Protein AF-A0A821V357-F1 (afdb_monomer_lite)

Structure (mmCIF, N/CA/C/O backbone):
data_AF-A0A821V357-F1
#
_entry.id   AF-A0A821V357-F1
#
loop_
_atom_site.group_PDB
_atom_site.id
_atom_site.type_symbol
_atom_site.label_atom_id
_atom_site.label_alt_id
_atom_site.label_comp_id
_atom_site.label_asym_id
_atom_site.label_entity_id
_atom_site.label_seq_id
_atom_site.pdbx_PDB_ins_code
_atom_site.Cartn_x
_atom_site.Cartn_y
_atom_site.Cartn_z
_atom_site.occupancy
_atom_site.B_iso_or_equiv
_atom_site.auth_seq_id
_atom_site.auth_comp_id
_atom_site.auth_asym_id
_atom_site.auth_atom_id
_atom_site.pdbx_PDB_model_num
ATOM 1 N N . MET A 1 1 ? -17.173 25.276 -16.591 1.00 53.44 1 MET A N 1
ATOM 2 C CA . MET A 1 1 ? -15.911 25.370 -15.816 1.00 53.44 1 MET A CA 1
ATOM 3 C C . MET A 1 1 ? -16.161 25.244 -14.313 1.00 53.44 1 MET A C 1
ATOM 5 O O . MET A 1 1 ? -15.547 24.382 -13.702 1.00 53.44 1 MET A O 1
ATOM 9 N N . ILE A 1 2 ? -17.118 25.993 -13.747 1.00 54.72 2 ILE A N 1
ATOM 10 C CA . ILE A 1 2 ? -17.496 25.956 -12.315 1.00 54.72 2 ILE A CA 1
ATOM 11 C C . ILE A 1 2 ? -17.902 24.544 -11.833 1.00 54.72 2 ILE A C 1
ATOM 13 O O . ILE A 1 2 ? -17.456 24.105 -10.779 1.00 54.72 2 ILE A O 1
ATOM 17 N N . SER A 1 3 ? -18.641 23.774 -12.642 1.00 66.31 3 SER A N 1
ATOM 18 C CA . SER A 1 3 ? -19.054 22.400 -12.295 1.00 66.31 3 SER A CA 1
ATOM 19 C C . SER A 1 3 ? -17.898 21.396 -12.179 1.00 66.31 3 SER A C 1
ATOM 21 O O . SER A 1 3 ? -17.943 20.509 -11.332 1.00 66.31 3 SER A O 1
ATOM 23 N N . LYS A 1 4 ? -16.837 21.540 -12.989 1.00 64.25 4 LYS A N 1
ATOM 24 C CA . LYS A 1 4 ? -15.655 20.657 -12.944 1.00 64.25 4 LYS A CA 1
ATOM 25 C C . LYS A 1 4 ? -14.758 20.955 -11.740 1.00 64.25 4 LYS A C 1
ATOM 27 O O . LYS A 1 4 ? -14.171 20.035 -11.182 1.00 64.25 4 LYS A O 1
ATOM 32 N N . VAL A 1 5 ? -14.667 22.224 -11.338 1.00 67.44 5 VAL A N 1
ATOM 33 C CA . VAL A 1 5 ? -13.933 22.633 -10.130 1.00 67.44 5 VAL A CA 1
ATOM 34 C C . VAL A 1 5 ? -14.646 22.112 -8.887 1.00 67.44 5 VAL A C 1
ATOM 36 O O . VAL A 1 5 ? -14.014 21.471 -8.054 1.00 67.44 5 VAL A O 1
ATOM 39 N N . HIS A 1 6 ? -15.968 22.289 -8.819 1.00 68.69 6 HIS A N 1
ATOM 40 C CA . HIS A 1 6 ? -16.758 21.820 -7.686 1.00 68.69 6 HIS A CA 1
ATOM 41 C C . HIS A 1 6 ? -16.723 20.291 -7.549 1.00 68.69 6 HIS A C 1
ATOM 43 O O . HIS A 1 6 ? -16.446 19.783 -6.470 1.00 68.69 6 HIS A O 1
ATOM 49 N N . ALA A 1 7 ? -16.871 19.550 -8.654 1.00 74.31 7 ALA A N 1
ATOM 50 C CA . ALA A 1 7 ? -16.757 18.090 -8.640 1.00 74.31 7 ALA A CA 1
ATOM 51 C C . ALA A 1 7 ? -15.379 17.599 -8.153 1.00 74.31 7 ALA A C 1
ATOM 53 O O . ALA A 1 7 ? -15.297 16.630 -7.399 1.00 74.31 7 ALA A O 1
ATOM 54 N N . ARG A 1 8 ? -14.292 18.279 -8.549 1.00 76.00 8 ARG A N 1
ATOM 55 C CA . ARG A 1 8 ? -12.934 17.954 -8.090 1.00 76.00 8 ARG A CA 1
ATOM 56 C C . ARG A 1 8 ? -12.760 18.226 -6.596 1.00 76.00 8 ARG A C 1
ATOM 58 O O . ARG A 1 8 ? -12.155 17.414 -5.908 1.00 76.00 8 ARG A O 1
ATOM 65 N N . GLU A 1 9 ? -13.279 19.342 -6.100 1.00 77.38 9 GLU A N 1
ATOM 66 C CA . GLU A 1 9 ? -13.205 19.696 -4.681 1.00 77.38 9 GLU A CA 1
ATOM 67 C C . GLU A 1 9 ? -14.020 18.731 -3.809 1.00 77.38 9 GLU A C 1
ATOM 69 O O . GLU A 1 9 ? -13.518 18.245 -2.798 1.00 77.38 9 GLU A O 1
ATOM 74 N N . THR A 1 10 ? -15.237 18.376 -4.232 1.00 81.38 10 THR A N 1
ATOM 75 C CA . THR A 1 10 ? -16.051 17.356 -3.558 1.00 81.38 10 THR A CA 1
ATOM 76 C C . THR A 1 10 ? -15.331 16.011 -3.525 1.00 81.38 10 THR A C 1
ATOM 78 O O . THR A 1 10 ? -15.247 15.398 -2.465 1.00 81.38 10 THR A O 1
ATOM 81 N N . TYR A 1 11 ? -14.749 15.577 -4.650 1.00 81.00 11 TYR A N 1
ATOM 82 C CA . TYR A 1 11 ? -13.951 14.351 -4.704 1.00 81.00 11 TYR A CA 1
ATOM 83 C C . TYR A 1 11 ? -12.800 14.375 -3.690 1.00 81.00 11 TYR A C 1
ATOM 85 O O . TYR A 1 11 ? -12.619 13.404 -2.961 1.00 81.00 11 TYR A O 1
ATOM 93 N N . LEU A 1 12 ? -12.041 15.476 -3.620 1.00 79.44 12 LEU A N 1
ATOM 94 C CA . LEU A 1 12 ? -10.904 15.597 -2.704 1.00 79.44 12 LEU A CA 1
ATOM 95 C C . LEU A 1 12 ? -11.344 15.512 -1.240 1.00 79.44 12 LEU A C 1
ATOM 97 O O . LEU A 1 12 ? -10.787 14.711 -0.500 1.00 79.44 12 LEU A O 1
ATOM 101 N N . ARG A 1 13 ? -12.398 16.236 -0.847 1.00 78.06 13 ARG A N 1
ATOM 102 C CA . ARG A 1 13 ? -12.928 16.192 0.528 1.00 78.06 13 ARG A CA 1
ATOM 103 C C . ARG A 1 13 ? -13.471 14.810 0.905 1.00 78.06 13 ARG A C 1
ATOM 105 O O . ARG A 1 13 ? -13.266 14.341 2.026 1.00 78.06 13 ARG A O 1
ATOM 112 N N . CYS A 1 14 ? -14.156 14.140 -0.026 1.00 82.38 14 CYS A N 1
ATOM 113 C CA . CYS A 1 14 ? -14.611 12.764 0.172 1.00 82.38 14 CYS A CA 1
ATOM 114 C C . CYS A 1 14 ? -13.422 11.812 0.340 1.00 82.38 14 CYS A C 1
ATOM 116 O O . CYS A 1 14 ? -13.421 10.992 1.255 1.00 82.38 14 CYS A O 1
ATOM 118 N N . PHE A 1 15 ? -12.402 11.943 -0.510 1.00 83.62 15 PHE A N 1
ATOM 119 C CA . PHE A 1 15 ? -11.193 11.133 -0.441 1.00 83.62 15 PHE A CA 1
ATOM 120 C C . PHE A 1 15 ? -10.433 11.346 0.872 1.00 83.62 15 PHE A C 1
ATOM 122 O O . PHE A 1 15 ? -10.085 10.365 1.517 1.00 83.62 15 PHE A O 1
ATOM 129 N N . GLU A 1 16 ? -10.232 12.592 1.309 1.00 81.25 16 GLU A N 1
ATOM 130 C CA . GLU A 1 16 ? -9.584 12.923 2.588 1.00 81.25 16 GLU A CA 1
ATOM 131 C C . GLU A 1 16 ? -10.330 12.315 3.780 1.00 81.25 16 GLU A C 1
ATOM 133 O O . GLU A 1 16 ? -9.712 11.732 4.669 1.00 81.25 16 GLU A O 1
ATOM 138 N N . SER A 1 17 ? -11.665 12.384 3.772 1.00 77.19 17 SER A N 1
ATOM 139 C CA . SER A 1 17 ? -12.498 11.799 4.830 1.00 77.19 17 SER A CA 1
ATOM 140 C C . SER A 1 17 ? -12.366 10.272 4.877 1.00 77.19 17 SER A C 1
ATOM 142 O O . SER A 1 17 ? -12.200 9.688 5.948 1.00 77.19 17 SER A O 1
ATOM 144 N N . ILE A 1 18 ? -12.396 9.617 3.709 1.00 82.56 18 ILE A N 1
ATOM 145 C CA . ILE A 1 18 ? -12.203 8.166 3.582 1.00 82.56 18 ILE A CA 1
ATOM 146 C C . ILE A 1 18 ? -10.785 7.778 4.018 1.00 82.56 18 ILE A C 1
ATOM 148 O O . ILE A 1 18 ? -10.619 6.845 4.801 1.00 82.56 18 ILE A O 1
ATOM 152 N N . TYR A 1 19 ? -9.769 8.508 3.557 1.00 83.44 19 TYR A N 1
ATOM 153 C CA . TYR A 1 19 ? -8.373 8.286 3.920 1.00 83.44 19 TYR A CA 1
ATOM 154 C C . TYR A 1 19 ? -8.162 8.410 5.428 1.00 83.44 19 TYR A C 1
ATOM 156 O O . TYR A 1 19 ? -7.575 7.512 6.018 1.00 83.44 19 TYR A O 1
ATOM 164 N N . SER A 1 20 ? -8.678 9.468 6.060 1.00 77.81 20 SER A N 1
ATOM 165 C CA . SER A 1 20 ? -8.558 9.687 7.506 1.00 77.81 20 SER A CA 1
ATOM 166 C C . SER A 1 20 ? -9.196 8.555 8.316 1.00 77.81 20 SER A C 1
ATOM 168 O O . SER A 1 20 ? -8.614 8.078 9.289 1.00 77.81 20 SER A O 1
ATOM 170 N N . TYR A 1 21 ? -10.361 8.061 7.891 1.00 77.69 21 TYR A N 1
ATOM 171 C CA . TYR A 1 21 ? -11.002 6.927 8.553 1.00 77.69 21 TYR A CA 1
ATOM 172 C C . TYR A 1 21 ? -10.201 5.624 8.392 1.00 77.69 21 TYR A C 1
ATOM 174 O O . TYR A 1 21 ? -9.981 4.887 9.359 1.00 77.69 21 TYR A O 1
ATOM 182 N N . LEU A 1 22 ? -9.747 5.333 7.170 1.00 82.00 22 LEU A N 1
ATOM 183 C CA . LEU A 1 22 ? -8.996 4.117 6.861 1.00 82.00 22 LEU A CA 1
ATOM 184 C C . LEU A 1 22 ? -7.608 4.123 7.500 1.00 82.00 22 LEU A C 1
ATOM 186 O O . LEU A 1 22 ? -7.171 3.089 8.001 1.00 82.00 22 LEU A O 1
ATOM 190 N N . SER A 1 23 ? -6.928 5.269 7.532 1.00 79.44 23 SER A N 1
ATOM 191 C CA . SER A 1 23 ? -5.601 5.394 8.133 1.00 79.44 23 SER A CA 1
ATOM 192 C C . SER A 1 23 ? -5.639 5.116 9.633 1.00 79.44 23 SER A C 1
ATOM 194 O O . SER A 1 23 ? -4.773 4.397 10.136 1.00 79.44 23 SER A O 1
ATOM 196 N N . SER A 1 24 ? -6.688 5.561 10.328 1.00 73.19 24 SER A N 1
ATOM 197 C CA . SER A 1 24 ? -6.930 5.241 11.739 1.00 73.19 24 SER A CA 1
ATOM 198 C C . SER A 1 24 ? -7.292 3.771 11.976 1.00 73.19 24 SER A C 1
ATOM 200 O O . SER A 1 24 ? -6.981 3.231 13.035 1.00 73.19 24 SER A O 1
ATOM 202 N N . SER A 1 25 ? -7.895 3.101 10.991 1.00 73.75 25 SER A N 1
ATOM 203 C CA . SER A 1 25 ? -8.460 1.751 11.153 1.00 73.75 25 SER A CA 1
ATOM 204 C C . SER A 1 25 ? -7.567 0.615 10.634 1.00 73.75 25 SER A C 1
ATOM 206 O O . SER A 1 25 ? -7.741 -0.534 11.034 1.00 73.75 25 SER A O 1
ATOM 208 N N . MET A 1 26 ? -6.619 0.899 9.735 1.00 77.94 26 MET A N 1
ATOM 209 C CA . MET A 1 26 ? -5.798 -0.109 9.049 1.00 77.94 26 MET A CA 1
ATOM 210 C C . MET A 1 26 ? -4.309 0.030 9.382 1.00 77.94 26 MET A C 1
ATOM 212 O O . MET A 1 26 ? -3.828 1.110 9.726 1.00 77.94 26 MET A O 1
ATOM 216 N N . SER A 1 27 ? -3.542 -1.059 9.259 1.00 80.50 27 SER A N 1
ATOM 217 C CA . SER A 1 27 ? -2.076 -0.966 9.290 1.00 80.50 27 SER A CA 1
ATOM 218 C C . SER A 1 27 ? -1.557 -0.252 8.035 1.00 80.50 27 SER A C 1
ATOM 220 O O . SER A 1 27 ? -2.204 -0.282 6.985 1.00 80.50 27 SER A O 1
ATOM 222 N N . ASN A 1 28 ? -0.374 0.363 8.127 1.00 81.06 28 ASN A N 1
ATOM 223 C CA . ASN A 1 28 ? 0.197 1.136 7.018 1.00 81.06 28 ASN A CA 1
ATOM 224 C C . ASN A 1 28 ? 0.357 0.297 5.742 1.00 81.06 28 ASN A C 1
ATOM 226 O O . ASN A 1 28 ? 0.057 0.788 4.660 1.00 81.06 28 ASN A O 1
ATOM 230 N N . ASN A 1 29 ? 0.747 -0.975 5.862 1.00 83.00 29 ASN A N 1
ATOM 231 C CA . ASN A 1 29 ? 0.941 -1.849 4.703 1.00 83.00 29 ASN A CA 1
ATOM 232 C C . ASN A 1 29 ? -0.377 -2.090 3.953 1.00 83.00 29 ASN A C 1
ATOM 234 O O . ASN A 1 29 ? -0.435 -1.937 2.736 1.00 83.00 29 ASN A O 1
ATOM 238 N N . TYR A 1 30 ? -1.459 -2.417 4.671 1.00 84.12 30 TYR A N 1
ATOM 239 C CA . TYR A 1 30 ? -2.762 -2.627 4.033 1.00 84.12 30 TYR A CA 1
ATOM 240 C C . TYR A 1 30 ? -3.336 -1.328 3.463 1.00 84.12 30 TYR A C 1
ATOM 242 O O . TYR A 1 30 ? -3.934 -1.347 2.387 1.00 84.12 30 TYR A O 1
ATOM 250 N N . LEU A 1 31 ? -3.119 -0.203 4.150 1.00 87.12 31 LEU A N 1
ATOM 251 C CA . LEU A 1 31 ? -3.513 1.114 3.661 1.00 87.12 31 LEU A CA 1
ATOM 252 C C . LEU A 1 31 ? -2.803 1.454 2.343 1.00 87.12 31 LEU A C 1
ATOM 254 O O . LEU A 1 31 ? -3.458 1.856 1.388 1.00 87.12 31 LEU A O 1
ATOM 258 N N . GLN A 1 32 ? -1.487 1.246 2.261 1.00 87.31 32 GLN A N 1
ATOM 259 C CA . GLN A 1 32 ? -0.714 1.483 1.040 1.00 87.31 32 GLN A CA 1
ATOM 260 C C . GLN A 1 32 ? -1.215 0.626 -0.129 1.00 87.31 32 GLN A C 1
ATOM 262 O O . GLN A 1 32 ? -1.437 1.158 -1.215 1.00 87.31 32 GLN A O 1
ATOM 267 N N . CYS A 1 33 ? -1.481 -0.667 0.094 1.00 86.12 33 CYS A N 1
ATOM 268 C CA . CYS A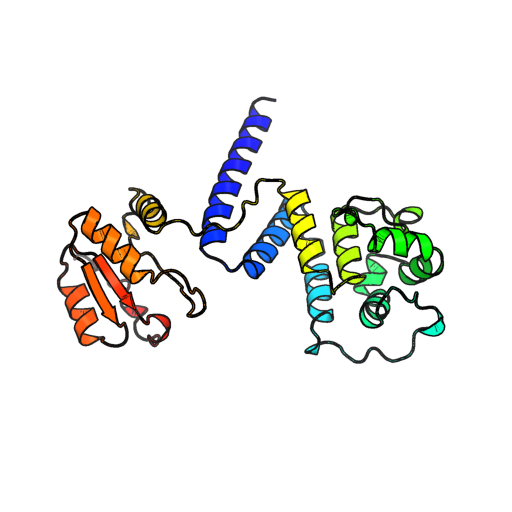 1 33 ? -2.064 -1.541 -0.929 1.00 86.12 33 CYS A CA 1
ATOM 269 C C . CYS A 1 33 ? -3.418 -1.022 -1.434 1.00 86.12 33 CYS A C 1
ATOM 271 O O . CYS A 1 33 ? -3.658 -0.977 -2.641 1.00 86.12 33 CYS A O 1
ATOM 273 N N . LEU A 1 34 ? -4.295 -0.592 -0.524 1.00 88.56 34 LEU A N 1
ATOM 274 C CA . LEU A 1 34 ? -5.599 -0.039 -0.886 1.00 88.56 34 LEU A CA 1
ATOM 275 C C . LEU A 1 34 ? -5.467 1.261 -1.695 1.00 88.56 34 LEU A C 1
ATOM 277 O O . LEU A 1 34 ? -6.187 1.459 -2.672 1.00 88.56 34 LEU A O 1
ATOM 281 N N . LEU A 1 35 ? -4.522 2.128 -1.334 1.00 89.69 35 LEU A N 1
ATOM 282 C CA . LEU A 1 35 ? -4.273 3.373 -2.058 1.00 89.69 35 LEU A CA 1
ATOM 283 C C . LEU A 1 35 ? -3.698 3.139 -3.461 1.00 89.69 35 LEU A C 1
ATOM 285 O O . LEU A 1 35 ? -4.040 3.885 -4.381 1.00 89.69 35 LEU A O 1
ATOM 289 N N . ILE A 1 36 ? -2.878 2.100 -3.652 1.00 89.12 36 ILE A N 1
ATOM 290 C CA . ILE A 1 36 ? -2.432 1.673 -4.987 1.00 89.12 36 ILE A CA 1
ATOM 291 C C . ILE A 1 36 ? -3.643 1.238 -5.816 1.00 89.12 36 ILE A C 1
ATOM 293 O O . ILE A 1 36 ? -3.807 1.709 -6.938 1.00 89.12 36 ILE A O 1
ATOM 297 N N . LEU A 1 37 ? -4.535 0.411 -5.258 1.00 88.12 37 LEU A N 1
ATOM 298 C CA . LEU A 1 37 ? -5.758 -0.015 -5.951 1.00 88.12 37 LEU A CA 1
ATOM 299 C C . LEU A 1 37 ? -6.629 1.177 -6.359 1.00 88.12 37 LEU A C 1
ATOM 301 O O . LEU A 1 37 ? -7.081 1.246 -7.499 1.00 88.12 37 LEU A O 1
ATOM 305 N N . PHE A 1 38 ? -6.819 2.151 -5.467 1.00 88.12 38 PHE A N 1
ATOM 306 C CA . PHE A 1 38 ? -7.529 3.388 -5.798 1.00 88.12 38 PHE A CA 1
ATOM 307 C C . PHE A 1 38 ? -6.844 4.173 -6.923 1.00 88.12 38 PHE A C 1
ATOM 309 O O . PHE A 1 38 ? -7.537 4.718 -7.783 1.00 88.12 38 PHE A O 1
ATOM 316 N N . ALA A 1 39 ? -5.508 4.201 -6.965 1.00 87.69 39 ALA A N 1
ATOM 317 C CA . ALA A 1 39 ? -4.768 4.899 -8.012 1.00 87.69 39 ALA A CA 1
ATOM 318 C C . ALA A 1 39 ? -4.957 4.213 -9.373 1.00 87.69 39 ALA A C 1
ATOM 320 O O . ALA A 1 39 ? -5.192 4.899 -10.367 1.00 87.69 39 ALA A O 1
ATOM 321 N N . LEU A 1 40 ? -4.929 2.876 -9.401 1.00 87.44 40 LEU A N 1
ATOM 322 C CA . LEU A 1 40 ? -5.167 2.078 -10.605 1.00 87.44 40 LEU A CA 1
ATOM 323 C C . LEU A 1 40 ? -6.602 2.241 -11.121 1.00 87.44 40 LEU A C 1
ATOM 325 O O . LEU A 1 40 ? -6.792 2.531 -12.299 1.00 87.44 40 LEU A O 1
ATOM 329 N N . ILE A 1 41 ? -7.606 2.128 -10.242 1.00 85.19 41 ILE A N 1
ATOM 330 C CA . ILE A 1 41 ? -9.025 2.286 -10.607 1.00 85.19 41 ILE A CA 1
ATOM 331 C C . ILE A 1 41 ? -9.293 3.695 -11.141 1.00 85.19 41 ILE A C 1
ATOM 333 O O . ILE A 1 41 ? -9.944 3.851 -12.165 1.00 85.19 41 ILE A O 1
ATOM 337 N N . LYS A 1 42 ? -8.764 4.732 -10.480 1.00 82.25 42 LYS A N 1
ATOM 338 C CA . LYS A 1 42 ? -8.956 6.131 -10.892 1.00 82.25 42 LYS A CA 1
ATOM 339 C C . LYS A 1 42 ? -8.423 6.423 -12.298 1.00 82.25 42 LYS A C 1
ATOM 341 O O . LYS A 1 42 ? -8.867 7.383 -12.922 1.00 82.25 42 LYS A O 1
ATOM 346 N N . GLN A 1 43 ? -7.436 5.661 -12.755 1.00 82.62 43 GLN A N 1
ATOM 347 C CA . GLN A 1 43 ? -6.828 5.828 -14.071 1.00 82.62 43 GLN A CA 1
ATOM 348 C C . GLN A 1 43 ? -7.321 4.802 -15.097 1.00 82.62 43 GLN A C 1
ATOM 350 O O . GLN A 1 43 ? -6.703 4.686 -16.149 1.00 82.62 43 GLN A O 1
ATOM 355 N N . ASP A 1 44 ? -8.390 4.060 -14.788 1.00 83.44 44 ASP A N 1
ATOM 356 C CA . ASP A 1 44 ? -8.929 2.980 -15.624 1.00 83.44 44 ASP A CA 1
ATOM 357 C C . ASP A 1 44 ? -7.885 1.898 -15.973 1.00 83.44 44 ASP A C 1
ATOM 359 O O . ASP A 1 44 ? -7.997 1.187 -16.963 1.00 83.44 44 ASP A O 1
ATOM 363 N N . ASN A 1 45 ? -6.883 1.724 -15.106 1.00 85.62 45 ASN A N 1
ATOM 364 C CA . ASN A 1 45 ? -5.733 0.835 -15.286 1.00 85.62 45 ASN A CA 1
ATOM 365 C C . ASN A 1 45 ? -5.899 -0.473 -14.489 1.00 85.62 45 ASN A C 1
ATOM 367 O O . ASN A 1 45 ? -4.959 -0.989 -13.883 1.00 85.62 45 ASN A O 1
ATOM 371 N N . ILE A 1 46 ? -7.122 -1.009 -14.457 1.00 80.62 46 ILE A N 1
ATOM 372 C CA . ILE A 1 46 ? -7.475 -2.226 -13.701 1.00 80.62 46 ILE A CA 1
ATOM 373 C C . ILE A 1 46 ? -6.751 -3.460 -14.263 1.00 80.62 46 ILE A C 1
ATOM 375 O O . ILE A 1 46 ? -6.410 -4.371 -13.515 1.00 80.62 46 ILE A O 1
ATOM 379 N N . GLU A 1 47 ? -6.427 -3.453 -15.554 1.00 82.38 47 GLU A N 1
ATOM 380 C CA . GLU A 1 47 ? -5.597 -4.463 -16.227 1.00 82.38 47 GLU A CA 1
ATOM 381 C C . GLU 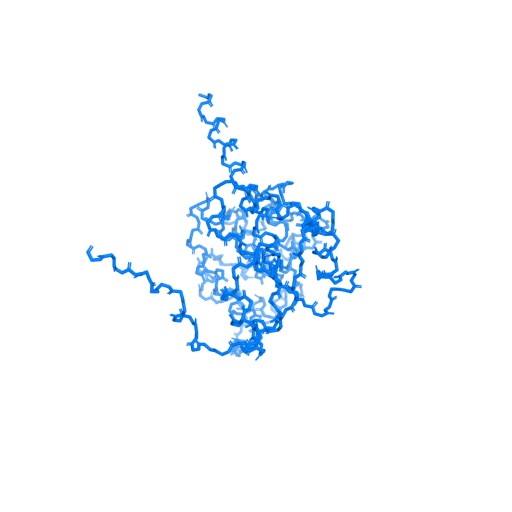A 1 47 ? -4.226 -4.693 -15.564 1.00 82.38 47 GLU A C 1
ATOM 383 O O . GLU A 1 47 ? -3.680 -5.792 -15.629 1.00 82.38 47 GLU A O 1
ATOM 388 N N . TYR A 1 48 ? -3.681 -3.695 -14.860 1.00 85.19 48 TYR A N 1
ATOM 389 C CA . TYR A 1 48 ? -2.411 -3.836 -14.147 1.00 85.19 48 TYR A CA 1
ATOM 390 C C . TYR A 1 48 ? -2.535 -4.612 -12.836 1.00 85.19 48 TYR A C 1
ATOM 392 O O . TYR A 1 48 ? -1.512 -4.990 -12.271 1.00 85.19 48 TYR A O 1
ATOM 400 N N . ILE A 1 49 ? -3.750 -4.871 -12.338 1.00 82.94 49 ILE A N 1
ATOM 401 C CA . ILE A 1 49 ? -3.950 -5.629 -11.096 1.00 82.94 49 ILE A CA 1
ATOM 402 C C . ILE A 1 49 ? -3.424 -7.057 -11.254 1.00 82.94 49 ILE A C 1
ATOM 404 O O . ILE A 1 49 ? -2.728 -7.539 -10.362 1.00 82.94 49 ILE A O 1
ATOM 408 N N . GLU A 1 50 ? -3.698 -7.713 -12.385 1.00 84.44 50 GLU A N 1
ATOM 409 C CA . GLU A 1 50 ? -3.209 -9.071 -12.659 1.00 84.44 50 GLU A CA 1
ATOM 410 C C . GLU A 1 50 ? -1.677 -9.105 -12.701 1.00 84.44 50 GLU A C 1
ATOM 412 O O . GLU A 1 50 ? -1.047 -9.955 -12.070 1.00 84.44 50 GLU A O 1
ATOM 417 N N . LEU A 1 51 ? -1.070 -8.111 -13.357 1.00 86.19 51 LEU A N 1
ATOM 418 C CA . LEU A 1 51 ? 0.381 -7.955 -13.420 1.00 86.19 51 LEU A CA 1
ATOM 419 C C . LEU A 1 51 ? 0.988 -7.705 -12.031 1.00 86.19 51 LEU A C 1
ATOM 421 O O . LEU A 1 51 ? 2.005 -8.298 -11.676 1.00 86.19 51 LEU A O 1
ATOM 425 N N . PHE A 1 52 ? 0.354 -6.862 -11.217 1.00 83.75 52 PHE A N 1
ATOM 426 C CA . PHE A 1 52 ? 0.816 -6.547 -9.866 1.00 83.75 52 PHE A CA 1
ATOM 427 C C . PHE A 1 52 ? 0.726 -7.763 -8.937 1.00 83.75 52 PHE A C 1
ATOM 429 O O . PHE A 1 52 ? 1.665 -8.053 -8.197 1.00 83.75 52 PHE A O 1
ATOM 436 N N . GLN A 1 53 ? -0.373 -8.521 -9.017 1.00 83.94 53 GLN A N 1
ATOM 437 C CA . GLN A 1 53 ? -0.533 -9.787 -8.302 1.00 83.94 53 GLN A CA 1
ATOM 438 C C . GLN A 1 53 ? 0.522 -10.807 -8.732 1.00 83.94 53 GLN A C 1
ATOM 440 O O . GLN A 1 53 ? 1.126 -11.453 -7.876 1.00 83.94 53 GLN A O 1
ATOM 445 N N . PHE A 1 54 ? 0.778 -10.928 -10.038 1.00 85.31 54 PHE A N 1
ATOM 446 C CA . PHE A 1 54 ? 1.838 -11.783 -10.560 1.00 85.31 54 PHE A CA 1
ATOM 447 C C . PHE A 1 54 ? 3.197 -11.408 -9.958 1.00 85.31 54 PHE A C 1
ATOM 449 O O . PHE A 1 54 ? 3.862 -12.2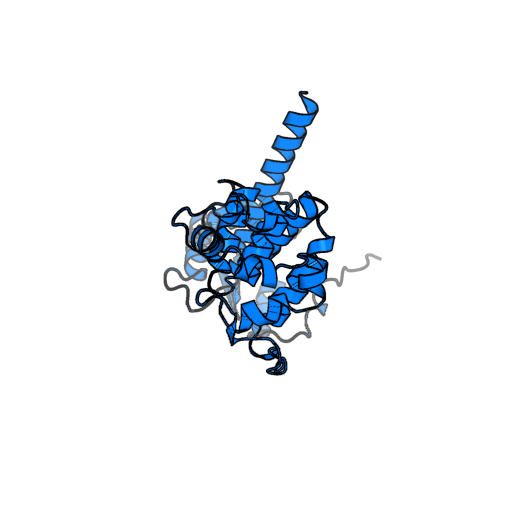74 -9.392 1.00 85.31 54 PHE A O 1
ATOM 456 N N . ILE A 1 55 ? 3.576 -10.128 -9.995 1.00 84.38 55 ILE A N 1
ATOM 457 C CA . ILE A 1 55 ? 4.859 -9.649 -9.462 1.00 84.38 55 ILE A CA 1
ATOM 458 C C . ILE A 1 55 ? 4.967 -9.934 -7.965 1.00 84.38 55 ILE A C 1
ATOM 460 O O . ILE A 1 55 ? 5.928 -10.571 -7.547 1.00 84.38 55 ILE A O 1
ATOM 464 N N . ILE A 1 56 ? 3.973 -9.550 -7.157 1.00 80.81 56 ILE A N 1
ATOM 465 C CA . ILE A 1 56 ? 3.981 -9.814 -5.707 1.00 80.81 56 ILE A CA 1
ATOM 466 C C . ILE A 1 56 ? 4.131 -11.312 -5.422 1.00 80.81 56 ILE A C 1
ATOM 468 O O . ILE A 1 56 ? 4.892 -11.704 -4.536 1.00 80.81 56 ILE A O 1
ATOM 472 N N . ASN A 1 57 ? 3.439 -12.158 -6.187 1.00 81.81 57 ASN A N 1
ATOM 473 C CA . ASN A 1 57 ? 3.536 -13.603 -6.032 1.00 81.81 57 ASN A CA 1
ATOM 474 C C . ASN A 1 57 ? 4.935 -14.130 -6.358 1.00 81.81 57 ASN A C 1
ATOM 476 O O . ASN A 1 57 ? 5.375 -15.045 -5.667 1.00 81.81 57 ASN A O 1
ATOM 480 N N . GLN A 1 58 ? 5.626 -13.572 -7.359 1.00 80.56 58 GLN A N 1
ATOM 481 C CA . GLN A 1 58 ? 7.006 -13.946 -7.700 1.00 80.56 58 GLN A CA 1
ATOM 482 C C . GLN A 1 58 ? 8.024 -13.436 -6.673 1.00 80.56 58 GLN A C 1
ATOM 484 O O . GLN A 1 58 ? 8.979 -14.144 -6.365 1.00 80.56 58 GLN A O 1
ATOM 489 N N . LEU A 1 59 ? 7.788 -12.256 -6.090 1.00 75.00 59 LEU A N 1
ATOM 490 C CA . LEU A 1 59 ? 8.640 -11.690 -5.039 1.00 75.00 59 LEU A CA 1
ATOM 491 C C . LEU A 1 59 ? 8.554 -12.464 -3.714 1.00 75.00 59 LEU A C 1
ATOM 493 O O . LEU A 1 59 ? 9.428 -12.315 -2.859 1.00 75.00 59 LEU A O 1
ATOM 497 N N . ASN A 1 60 ? 7.529 -13.300 -3.526 1.00 75.00 60 ASN A N 1
ATOM 498 C CA . ASN A 1 60 ? 7.417 -14.149 -2.348 1.00 75.00 60 ASN A CA 1
ATOM 499 C C . ASN A 1 60 ? 8.501 -15.251 -2.374 1.00 75.00 60 ASN A C 1
ATOM 501 O O . ASN A 1 60 ? 8.477 -16.092 -3.277 1.00 75.00 60 ASN A O 1
ATOM 505 N N . PRO A 1 61 ? 9.398 -15.324 -1.367 1.00 66.75 61 PRO A N 1
ATOM 506 C CA . PRO A 1 61 ? 10.479 -16.312 -1.318 1.00 66.75 61 PRO A CA 1
ATOM 507 C C . PRO A 1 61 ? 10.007 -17.764 -1.456 1.00 66.75 61 PRO A C 1
ATOM 509 O O . PRO A 1 61 ? 10.714 -18.596 -2.012 1.00 66.75 61 PRO A O 1
ATOM 512 N N . ILE A 1 62 ? 8.794 -18.069 -0.983 1.00 61.28 62 ILE A N 1
ATOM 513 C CA . ILE A 1 62 ? 8.206 -19.418 -1.015 1.00 61.28 62 ILE A CA 1
ATOM 514 C C . ILE A 1 62 ? 7.842 -19.837 -2.447 1.00 61.28 62 ILE A C 1
ATOM 516 O O . ILE A 1 62 ? 7.884 -21.017 -2.791 1.00 61.28 62 ILE A O 1
ATOM 520 N N . ASN A 1 63 ? 7.503 -18.868 -3.295 1.00 60.44 63 ASN A N 1
ATOM 521 C CA . ASN A 1 63 ? 7.045 -19.089 -4.663 1.00 60.44 63 ASN A CA 1
ATOM 522 C C . ASN A 1 63 ? 8.167 -18.993 -5.695 1.00 60.44 63 ASN A C 1
ATOM 524 O O . ASN A 1 63 ? 7.889 -19.113 -6.891 1.00 60.44 63 ASN A O 1
ATOM 528 N N . GLN A 1 64 ? 9.414 -18.804 -5.253 1.00 61.38 64 GLN A N 1
ATOM 529 C CA . GLN A 1 64 ? 10.593 -18.865 -6.107 1.00 61.38 64 GLN A CA 1
ATOM 530 C C . GLN A 1 64 ? 10.778 -20.307 -6.588 1.00 61.38 64 GLN A C 1
ATOM 532 O O . GLN A 1 64 ? 11.611 -21.067 -6.097 1.00 61.38 64 GLN A O 1
ATOM 537 N N . LYS A 1 65 ? 9.961 -20.715 -7.564 1.00 56.50 65 LYS A N 1
ATOM 538 C CA . LYS A 1 65 ? 10.235 -21.904 -8.360 1.00 56.50 65 LYS A CA 1
ATOM 539 C C . LYS A 1 65 ? 11.618 -21.691 -8.950 1.00 56.50 65 LYS A C 1
ATOM 541 O O . LYS A 1 65 ? 11.893 -20.617 -9.476 1.00 56.50 65 LYS A O 1
ATOM 546 N N . ILE A 1 66 ? 12.474 -22.700 -8.827 1.00 50.97 66 ILE A N 1
ATOM 547 C CA . ILE A 1 66 ? 13.797 -22.733 -9.445 1.00 50.97 66 ILE A CA 1
ATOM 548 C C . ILE A 1 66 ? 13.570 -22.525 -10.943 1.00 50.97 66 ILE A C 1
ATOM 550 O O . ILE A 1 66 ? 13.204 -23.459 -11.656 1.00 50.97 66 ILE A O 1
ATOM 554 N N . ILE A 1 67 ? 13.689 -21.280 -11.405 1.00 54.06 67 ILE A N 1
ATOM 555 C CA . ILE A 1 67 ? 13.686 -20.973 -12.828 1.00 54.06 67 ILE A CA 1
ATOM 556 C C . ILE A 1 67 ? 14.966 -21.641 -13.330 1.00 54.06 67 ILE A C 1
ATOM 558 O O . ILE A 1 67 ? 16.036 -21.340 -12.794 1.00 54.06 67 ILE A O 1
ATOM 562 N N . PRO A 1 68 ? 14.877 -22.621 -14.248 1.00 47.94 68 PRO A N 1
ATOM 563 C CA . PRO A 1 68 ? 16.039 -23.386 -14.670 1.00 47.94 68 PRO A CA 1
ATOM 564 C C . PRO A 1 68 ? 17.177 -22.449 -15.087 1.00 47.94 68 PRO A C 1
ATOM 566 O O . PRO A 1 68 ? 16.925 -21.455 -15.766 1.00 47.94 68 PRO A O 1
ATOM 569 N N . ASN A 1 69 ? 18.403 -22.798 -14.682 1.00 46.50 69 ASN A N 1
ATOM 570 C CA . ASN A 1 69 ? 19.695 -22.121 -14.904 1.00 46.50 69 ASN A CA 1
ATOM 571 C C . ASN A 1 69 ? 20.082 -21.899 -16.392 1.00 46.50 69 ASN A C 1
ATOM 573 O O . ASN A 1 69 ? 21.229 -22.107 -16.773 1.00 46.50 69 ASN A O 1
ATOM 577 N N . PHE A 1 70 ? 19.158 -21.518 -17.270 1.00 50.25 70 PHE A N 1
ATOM 578 C CA . PHE A 1 70 ? 19.341 -21.605 -18.721 1.00 50.25 70 PHE A CA 1
ATOM 579 C C . PHE A 1 70 ? 19.412 -20.272 -19.467 1.00 50.25 70 PHE A C 1
ATOM 581 O O . PHE A 1 70 ? 19.476 -20.275 -20.693 1.00 50.25 70 PHE A O 1
ATOM 588 N N . LEU A 1 71 ? 19.450 -19.135 -18.775 1.00 54.94 71 LEU A N 1
ATOM 589 C CA . LEU A 1 71 ? 19.500 -17.829 -19.433 1.00 54.94 71 LEU A CA 1
ATOM 590 C C . LEU A 1 71 ? 20.748 -17.065 -19.017 1.00 54.94 71 LEU A C 1
ATOM 592 O O . LEU A 1 71 ? 20.781 -16.506 -17.929 1.00 54.94 71 LEU A O 1
ATOM 596 N N . ASP A 1 72 ? 21.751 -17.103 -19.899 1.00 60.28 72 ASP A N 1
ATOM 597 C CA . ASP A 1 72 ? 22.840 -16.136 -20.128 1.00 60.28 72 ASP A CA 1
ATOM 598 C C . ASP A 1 72 ? 23.192 -15.209 -18.939 1.00 60.28 72 ASP A C 1
ATOM 600 O O . ASP A 1 72 ? 23.306 -13.993 -19.089 1.00 60.28 72 ASP A O 1
ATOM 604 N N . ASP A 1 73 ? 23.384 -15.771 -17.736 1.00 63.56 73 ASP A N 1
ATOM 605 C CA . ASP A 1 73 ? 23.735 -15.012 -16.520 1.00 63.56 73 ASP A CA 1
ATOM 606 C C . ASP A 1 73 ? 25.071 -14.268 -16.714 1.00 63.56 73 ASP A C 1
ATOM 608 O O . ASP A 1 73 ? 25.348 -13.263 -16.068 1.00 63.56 73 ASP A O 1
ATOM 612 N N . GLN A 1 74 ? 25.863 -14.702 -17.703 1.00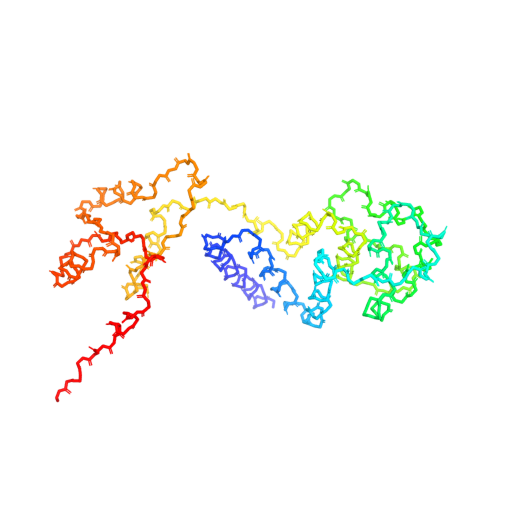 65.81 74 GLN A N 1
ATOM 613 C CA . GLN A 1 74 ? 27.081 -14.040 -18.171 1.00 65.81 74 GLN A CA 1
ATOM 614 C C . GLN A 1 74 ? 26.848 -12.628 -18.732 1.00 65.81 74 GLN A C 1
ATOM 616 O O . GLN A 1 74 ? 27.773 -11.820 -18.718 1.00 65.81 74 GLN A O 1
ATOM 621 N N . LYS A 1 75 ? 25.641 -12.311 -19.220 1.00 82.00 75 LYS A N 1
ATOM 622 C CA . LYS A 1 75 ? 25.290 -10.979 -19.741 1.00 82.00 75 LYS A CA 1
ATOM 623 C C . LYS A 1 75 ? 24.457 -10.149 -18.769 1.00 82.00 75 LYS A C 1
ATOM 625 O O . LYS A 1 75 ? 24.133 -9.006 -19.086 1.00 82.00 75 LYS A O 1
ATOM 630 N N . ARG A 1 76 ? 24.103 -10.687 -17.597 1.00 88.50 76 ARG A N 1
ATOM 631 C CA . ARG A 1 76 ? 23.312 -9.958 -16.602 1.00 88.50 76 ARG A CA 1
ATOM 632 C C . ARG A 1 76 ? 24.074 -8.704 -16.147 1.00 88.50 76 ARG A C 1
ATOM 634 O O . ARG A 1 76 ? 25.213 -8.817 -15.686 1.00 88.50 76 ARG A O 1
ATOM 641 N N . PRO A 1 77 ? 23.453 -7.513 -16.183 1.00 90.12 77 PRO A N 1
ATOM 642 C CA . PRO A 1 77 ? 24.051 -6.330 -15.580 1.00 90.12 77 PRO A CA 1
ATOM 643 C C . PRO A 1 77 ? 24.234 -6.515 -14.070 1.00 90.12 77 PRO A C 1
ATOM 645 O O . PRO A 1 77 ? 23.300 -6.895 -13.365 1.00 90.12 77 PRO A O 1
ATOM 648 N N . LEU A 1 78 ? 25.421 -6.193 -13.548 1.00 88.81 78 LEU A N 1
ATOM 649 C CA . LEU A 1 78 ? 25.784 -6.443 -12.142 1.00 88.81 78 LEU A CA 1
ATOM 650 C C . LEU A 1 78 ? 24.861 -5.763 -11.115 1.00 88.81 78 LEU A C 1
ATOM 652 O O . LEU A 1 78 ? 24.782 -6.210 -9.974 1.00 88.81 78 LEU A O 1
ATOM 656 N N . PHE A 1 79 ? 24.189 -4.680 -11.507 1.00 88.44 79 PHE A N 1
ATOM 657 C CA . PHE A 1 79 ? 23.285 -3.913 -10.650 1.00 88.44 79 PHE A CA 1
ATOM 658 C C . PHE A 1 79 ? 21.856 -4.478 -10.591 1.00 88.44 79 PHE A C 1
ATOM 660 O O . PHE A 1 79 ? 21.055 -3.996 -9.800 1.00 88.44 79 PHE A O 1
ATOM 667 N N . ILE A 1 80 ? 21.525 -5.489 -11.398 1.00 89.19 80 ILE A N 1
ATOM 668 C CA . ILE A 1 80 ? 20.241 -6.195 -11.332 1.00 89.19 80 ILE A CA 1
ATOM 669 C C . ILE A 1 80 ? 20.456 -7.512 -10.601 1.00 89.19 80 ILE A C 1
ATOM 671 O O . ILE A 1 80 ? 21.285 -8.315 -11.019 1.00 89.19 80 ILE A O 1
ATOM 675 N N . ASN A 1 81 ? 19.719 -7.765 -9.521 1.00 87.44 81 ASN A N 1
ATOM 676 C CA . ASN A 1 81 ? 19.833 -9.029 -8.792 1.00 87.44 81 ASN A CA 1
ATOM 677 C C . ASN A 1 81 ? 19.336 -10.225 -9.643 1.00 87.44 81 ASN A C 1
ATOM 679 O O . ASN A 1 81 ? 18.566 -10.055 -10.589 1.00 87.44 81 ASN A O 1
ATOM 683 N N . ASN A 1 82 ? 19.761 -11.448 -9.305 1.00 84.69 82 ASN A N 1
ATOM 684 C CA . ASN A 1 82 ? 19.411 -12.647 -10.082 1.00 84.69 82 ASN A CA 1
ATOM 685 C C . ASN A 1 82 ? 17.896 -12.850 -10.204 1.00 84.69 82 ASN A C 1
ATOM 687 O O . ASN A 1 82 ? 17.413 -13.250 -11.257 1.00 84.69 82 ASN A O 1
ATOM 691 N N . HIS A 1 83 ? 17.138 -12.570 -9.145 1.00 84.25 83 HIS A N 1
ATOM 692 C CA . HIS A 1 83 ? 15.696 -12.784 -9.139 1.00 84.25 83 HIS A CA 1
ATOM 693 C C . HIS A 1 83 ? 14.974 -11.829 -10.104 1.00 84.25 83 HIS A C 1
ATOM 695 O O . HIS A 1 83 ? 14.210 -12.274 -10.957 1.00 84.25 83 HIS A O 1
ATOM 701 N N . SER A 1 84 ? 15.283 -10.535 -10.033 1.00 88.50 84 SER A N 1
ATOM 702 C CA . SER A 1 84 ? 14.802 -9.501 -10.951 1.00 88.50 84 SER A CA 1
ATOM 703 C C . SER A 1 84 ? 15.203 -9.790 -12.394 1.00 88.50 84 SER A C 1
ATOM 705 O O . SER A 1 84 ? 14.389 -9.633 -13.304 1.00 88.50 84 SER A O 1
ATOM 707 N N . TRP A 1 85 ? 16.432 -10.271 -12.613 1.00 88.69 85 TRP A N 1
ATOM 708 C CA . TRP A 1 85 ? 16.895 -10.679 -13.937 1.00 88.69 85 TRP A CA 1
ATOM 709 C C . TRP A 1 85 ? 16.046 -11.814 -14.508 1.00 88.69 85 TRP A C 1
ATOM 711 O O . TRP A 1 85 ? 15.558 -11.711 -15.629 1.00 88.69 85 TRP A O 1
ATOM 721 N N . LEU A 1 86 ? 15.796 -12.861 -13.722 1.00 85.12 86 LEU A N 1
ATOM 722 C CA . LEU A 1 86 ? 14.958 -13.983 -14.145 1.00 85.12 86 LEU A CA 1
ATOM 723 C C . LEU A 1 86 ? 13.504 -13.557 -14.395 1.00 85.12 86 LEU A C 1
ATOM 725 O O . LEU A 1 86 ? 12.885 -14.014 -15.357 1.00 85.12 86 LEU A O 1
ATOM 729 N N . LEU A 1 87 ? 12.969 -12.645 -13.578 1.00 85.69 87 LEU A N 1
ATOM 730 C CA . LEU A 1 87 ? 11.613 -12.119 -13.734 1.00 85.69 87 LEU A CA 1
ATOM 731 C C . LEU A 1 87 ? 11.423 -11.404 -15.084 1.00 85.69 87 LEU A C 1
ATOM 733 O O . LEU A 1 87 ? 10.347 -11.519 -15.677 1.00 85.69 87 LEU A O 1
ATOM 737 N N . CYS A 1 88 ? 12.473 -10.764 -15.617 1.00 88.12 88 CYS A N 1
ATOM 738 C CA . CYS A 1 88 ? 12.464 -10.132 -16.944 1.00 88.12 88 CYS A CA 1
ATOM 739 C C . CYS A 1 88 ? 12.161 -11.110 -18.092 1.00 88.12 88 CYS A C 1
ATOM 741 O O . CYS A 1 88 ? 11.675 -10.682 -19.135 1.00 88.12 88 CYS A O 1
ATOM 743 N N . PHE A 1 89 ? 12.416 -12.409 -17.910 1.00 84.69 89 PHE A N 1
ATOM 744 C CA . PHE A 1 89 ? 12.152 -13.442 -18.919 1.00 84.69 89 PHE A CA 1
ATOM 745 C C . PHE A 1 89 ? 10.799 -14.130 -18.759 1.00 84.69 89 PHE A C 1
ATOM 747 O O . PHE A 1 89 ? 10.436 -14.975 -19.578 1.00 84.69 89 PHE A O 1
ATOM 754 N N . SER A 1 90 ? 10.042 -13.806 -17.712 1.00 85.62 90 SER A N 1
ATOM 755 C CA . SER A 1 90 ? 8.703 -14.363 -17.561 1.00 85.62 90 SER A CA 1
ATOM 756 C C . SER A 1 90 ? 7.779 -13.866 -18.678 1.00 85.62 90 SER A C 1
ATOM 758 O O . SER A 1 90 ? 7.881 -12.723 -19.125 1.00 85.62 90 SER A O 1
ATOM 760 N N . ASN A 1 91 ? 6.859 -14.724 -19.124 1.00 84.62 91 ASN A N 1
ATOM 761 C CA . ASN A 1 91 ? 5.964 -14.408 -20.240 1.00 84.62 91 ASN A CA 1
ATOM 762 C C . ASN A 1 91 ? 5.141 -13.137 -19.995 1.00 84.62 91 ASN A C 1
ATOM 764 O O . ASN A 1 91 ? 4.983 -12.340 -20.915 1.00 84.62 91 ASN A O 1
ATOM 768 N N . GLU A 1 92 ? 4.661 -12.924 -18.765 1.00 87.81 92 GLU A N 1
ATOM 769 C CA . GLU A 1 92 ? 3.884 -11.732 -18.404 1.00 87.81 92 GLU A CA 1
ATOM 770 C C . GLU A 1 92 ? 4.716 -10.450 -18.531 1.00 87.81 92 GLU A C 1
ATOM 772 O O . GLU A 1 92 ? 4.272 -9.474 -19.139 1.00 87.81 92 GLU A O 1
ATOM 777 N N . ILE A 1 93 ? 5.958 -10.467 -18.030 1.00 88.81 93 ILE A N 1
ATOM 778 C CA . ILE A 1 93 ? 6.858 -9.312 -18.121 1.00 88.81 93 ILE A CA 1
ATOM 779 C C . ILE A 1 93 ? 7.301 -9.078 -19.559 1.00 88.81 93 ILE A C 1
ATOM 781 O O . ILE A 1 93 ? 7.238 -7.945 -20.020 1.00 88.81 93 ILE A O 1
ATOM 785 N N . ASN A 1 94 ? 7.675 -10.120 -20.299 1.00 86.06 94 ASN A N 1
ATOM 786 C CA . ASN A 1 94 ? 8.113 -9.974 -21.687 1.00 86.06 94 ASN A CA 1
ATOM 787 C C . ASN A 1 94 ? 6.976 -9.513 -22.616 1.00 86.06 94 ASN A C 1
ATOM 789 O O . ASN A 1 94 ? 7.209 -8.766 -23.563 1.00 86.06 94 ASN A O 1
ATOM 793 N N . LYS A 1 95 ? 5.728 -9.910 -22.333 1.00 88.69 95 LYS A N 1
ATOM 794 C CA . LYS A 1 95 ? 4.548 -9.410 -23.050 1.00 88.69 95 LYS A CA 1
ATOM 795 C C . LYS A 1 95 ? 4.329 -7.918 -22.800 1.00 88.69 95 LYS A C 1
ATOM 797 O O . LYS A 1 95 ? 3.944 -7.201 -23.721 1.00 88.69 95 LYS A O 1
ATOM 802 N N . LYS A 1 96 ? 4.553 -7.456 -21.567 1.00 90.00 96 LYS A N 1
ATOM 803 C CA . LYS A 1 96 ? 4.343 -6.057 -21.178 1.00 90.00 96 LYS A CA 1
ATOM 804 C C . LYS A 1 96 ? 5.512 -5.141 -21.562 1.00 90.00 96 LYS A C 1
ATOM 806 O O . LYS A 1 96 ? 5.284 -4.015 -21.996 1.00 90.00 96 LYS A O 1
ATOM 811 N N . TYR A 1 97 ? 6.739 -5.628 -21.419 1.00 91.69 97 TYR A N 1
ATOM 812 C CA . TYR A 1 97 ? 7.995 -4.912 -21.637 1.00 91.69 97 TYR A CA 1
ATOM 813 C C . TYR A 1 97 ? 8.880 -5.711 -22.608 1.00 91.69 97 TYR A C 1
ATOM 815 O O . TYR A 1 97 ? 9.834 -6.376 -22.187 1.00 91.69 97 TYR A O 1
ATOM 823 N N . PRO A 1 98 ? 8.560 -5.688 -23.914 1.00 89.69 98 PRO A N 1
ATOM 824 C CA . PRO A 1 98 ? 9.290 -6.472 -24.899 1.00 89.69 98 PRO A CA 1
ATOM 825 C C . PRO A 1 98 ? 10.757 -6.038 -24.963 1.00 89.69 98 PRO A C 1
ATOM 827 O O . PRO A 1 98 ? 11.070 -4.848 -24.937 1.00 89.69 98 PRO A O 1
ATOM 830 N N . ASN A 1 99 ? 11.662 -7.013 -25.079 1.00 89.31 99 ASN A N 1
ATOM 831 C CA . ASN A 1 99 ? 13.114 -6.802 -25.167 1.00 89.31 99 ASN A CA 1
ATOM 832 C C . ASN A 1 99 ? 13.746 -6.101 -23.950 1.00 89.31 99 ASN A C 1
ATOM 834 O O . ASN A 1 99 ? 14.855 -5.575 -24.062 1.00 89.31 99 ASN A O 1
ATOM 838 N N . LEU A 1 100 ? 13.091 -6.113 -22.781 1.00 92.25 100 LEU A N 1
ATOM 839 C CA . LEU A 1 100 ? 13.624 -5.506 -21.557 1.00 92.25 100 LEU A CA 1
ATOM 840 C C . LEU A 1 100 ? 15.033 -6.018 -21.217 1.00 92.25 100 LEU A C 1
ATOM 842 O O . LEU A 1 100 ? 15.923 -5.220 -20.940 1.00 92.25 100 LEU A O 1
ATOM 846 N N . SER A 1 101 ? 15.258 -7.332 -21.284 1.00 90.00 101 SER A N 1
ATOM 847 C CA . SER A 1 101 ? 16.562 -7.940 -20.983 1.00 90.00 101 SER A CA 1
ATOM 848 C C . SER A 1 101 ? 17.668 -7.462 -21.926 1.00 90.00 101 SER A C 1
ATOM 850 O O . SER A 1 101 ? 18.751 -7.112 -21.465 1.00 90.00 101 SER A O 1
ATOM 852 N N . GLN A 1 102 ? 17.393 -7.376 -23.230 1.00 90.62 102 GLN A N 1
ATOM 853 C CA . GLN A 1 102 ? 18.350 -6.860 -24.210 1.00 90.62 102 GLN A CA 1
ATOM 854 C C . GLN A 1 102 ? 18.612 -5.361 -24.000 1.00 90.62 102 GLN A C 1
ATOM 856 O O . GLN A 1 102 ? 19.760 -4.929 -23.992 1.00 90.62 102 GLN A O 1
ATOM 861 N N . ASN A 1 103 ? 17.570 -4.572 -23.729 1.00 93.62 103 ASN A N 1
ATOM 862 C CA . ASN A 1 103 ? 17.708 -3.142 -23.451 1.00 93.62 103 ASN A CA 1
ATOM 863 C C . ASN A 1 103 ? 18.539 -2.874 -22.180 1.00 93.62 103 ASN A C 1
ATOM 865 O O . ASN A 1 103 ? 19.339 -1.940 -22.149 1.00 93.62 103 ASN A O 1
ATOM 869 N N . LEU A 1 104 ? 18.394 -3.717 -21.153 1.00 92.94 104 LEU A N 1
ATOM 870 C CA . LEU A 1 104 ? 19.220 -3.680 -19.944 1.00 92.94 104 LEU A CA 1
ATOM 871 C C . LEU A 1 104 ? 20.703 -3.945 -20.246 1.00 92.94 104 LEU A C 1
ATOM 873 O O . LEU A 1 104 ? 21.558 -3.330 -19.612 1.00 92.94 104 LEU A O 1
ATOM 877 N N . ILE A 1 105 ? 21.008 -4.821 -21.210 1.00 91.94 105 ILE A N 1
ATOM 878 C CA . ILE A 1 105 ? 22.380 -5.122 -21.655 1.00 91.94 105 ILE A CA 1
ATOM 879 C C . ILE A 1 105 ? 22.962 -3.962 -22.470 1.00 91.94 105 ILE A C 1
ATOM 881 O O . ILE A 1 105 ? 24.110 -3.579 -22.241 1.00 91.94 105 ILE A O 1
ATOM 885 N N . ASP A 1 106 ? 22.181 -3.401 -23.391 1.00 92.69 106 ASP A N 1
ATOM 886 C CA . ASP A 1 106 ? 22.654 -2.385 -24.337 1.00 92.69 106 ASP A CA 1
ATOM 887 C C . ASP A 1 106 ? 22.834 -1.006 -23.680 1.00 92.69 106 ASP A C 1
ATOM 889 O O . ASP A 1 106 ? 23.729 -0.248 -24.055 1.00 92.69 106 ASP A O 1
ATOM 893 N N . TYR A 1 107 ? 22.020 -0.682 -22.667 1.00 93.25 107 TYR A N 1
ATOM 894 C CA . TYR A 1 107 ? 21.995 0.631 -22.006 1.00 93.25 107 TYR A CA 1
ATOM 895 C C . TYR A 1 107 ? 22.329 0.561 -20.506 1.00 93.25 107 TYR A C 1
ATOM 897 O O . TYR A 1 107 ? 21.746 1.280 -19.694 1.00 93.25 107 TYR A O 1
ATOM 905 N N . GLN A 1 108 ? 23.279 -0.296 -20.114 1.00 92.75 108 GLN A N 1
ATOM 906 C CA . GLN A 1 108 ? 23.622 -0.556 -18.703 1.00 92.75 108 GLN A CA 1
ATOM 907 C C . GLN A 1 108 ? 23.886 0.704 -17.871 1.00 92.75 108 GLN A C 1
ATOM 909 O O . GLN A 1 108 ? 23.415 0.803 -16.739 1.00 92.75 108 GLN A O 1
ATOM 914 N N . HIS A 1 109 ? 24.640 1.662 -18.415 1.00 91.56 109 HIS A N 1
ATOM 915 C CA . HIS A 1 109 ? 24.971 2.899 -17.704 1.00 91.56 109 HIS A CA 1
ATOM 916 C C . HIS A 1 109 ? 23.726 3.739 -17.407 1.00 91.56 109 HIS A C 1
ATOM 918 O O . HIS A 1 109 ? 23.526 4.148 -16.267 1.00 91.56 109 HIS A O 1
ATOM 924 N N . GLU A 1 110 ? 22.855 3.919 -18.398 1.00 91.94 110 GLU A N 1
ATOM 925 C CA . GLU A 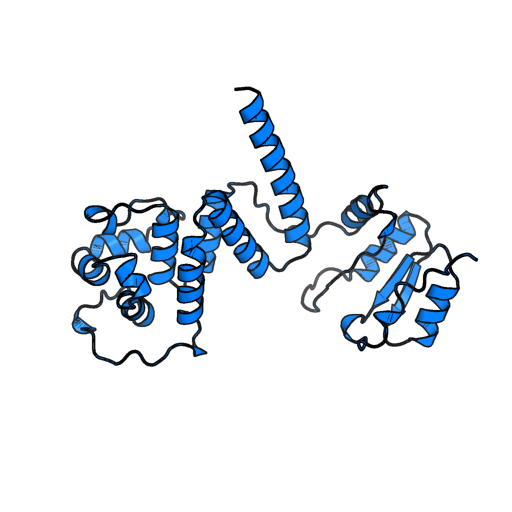1 110 ? 21.630 4.710 -18.257 1.00 91.94 110 GLU A CA 1
ATOM 926 C C . GLU A 1 110 ? 20.636 4.044 -17.308 1.00 91.94 110 GLU A C 1
ATOM 928 O O . GLU A 1 110 ? 19.993 4.716 -16.510 1.00 91.94 110 GLU A O 1
ATOM 933 N N . TRP A 1 111 ? 20.537 2.713 -17.346 1.00 92.12 111 TRP A N 1
ATOM 934 C CA . TRP A 1 111 ? 19.723 1.962 -16.395 1.00 92.12 111 TRP A CA 1
ATOM 935 C C . TRP A 1 111 ? 20.236 2.078 -14.972 1.00 92.12 111 TRP A C 1
ATOM 937 O O . TRP A 1 111 ? 19.447 2.253 -14.045 1.00 92.12 111 TRP A O 1
ATOM 947 N N . LYS A 1 112 ? 21.553 2.013 -14.786 1.00 90.38 112 LYS A N 1
ATOM 948 C CA . LYS A 1 112 ? 22.152 2.208 -13.472 1.00 90.38 112 LYS A CA 1
ATOM 949 C C . LYS A 1 112 ? 21.880 3.621 -12.952 1.00 90.38 112 LYS A C 1
ATOM 951 O O . LYS A 1 112 ? 21.515 3.762 -11.792 1.00 90.38 112 LYS A O 1
ATOM 956 N N . GLU A 1 113 ? 22.007 4.649 -13.784 1.00 88.56 113 GLU A N 1
ATOM 957 C CA . GLU A 1 113 ? 21.665 6.023 -13.394 1.00 88.56 113 GLU A CA 1
ATOM 958 C C . GLU A 1 113 ? 20.174 6.185 -13.092 1.00 88.56 113 GLU A C 1
ATOM 960 O O . GLU A 1 113 ? 19.821 6.783 -12.082 1.00 88.56 113 GLU A O 1
ATOM 965 N N . TYR A 1 114 ? 19.303 5.601 -13.914 1.00 88.31 114 TYR A N 1
ATOM 966 C CA . TYR A 1 114 ? 17.855 5.648 -13.728 1.00 88.31 114 TYR A CA 1
ATOM 967 C C . TYR A 1 114 ? 17.402 4.984 -12.421 1.00 88.31 114 TYR A C 1
ATOM 969 O O . TYR A 1 114 ? 16.552 5.518 -11.722 1.00 88.31 114 TYR A O 1
ATOM 977 N N . LEU A 1 115 ? 17.965 3.823 -12.078 1.00 87.44 115 LEU A N 1
ATOM 978 C CA . LEU A 1 115 ? 17.569 3.043 -10.899 1.00 87.44 115 LEU A CA 1
ATOM 979 C C . LEU A 1 115 ? 18.240 3.522 -9.596 1.00 87.44 115 LEU A C 1
ATOM 981 O O . LEU A 1 115 ? 17.736 3.277 -8.496 1.00 87.44 115 LEU A O 1
ATOM 985 N N . TYR A 1 116 ? 19.410 4.155 -9.686 1.00 83.25 116 TYR A N 1
ATOM 986 C CA . TYR A 1 116 ? 20.194 4.593 -8.523 1.00 83.25 116 TYR A CA 1
ATOM 987 C C . TYR A 1 116 ? 20.365 6.106 -8.445 1.00 83.25 116 TYR A C 1
ATOM 989 O O . TYR A 1 116 ? 21.240 6.584 -7.717 1.00 83.25 116 TYR A O 1
ATOM 997 N N . SER A 1 117 ? 19.546 6.864 -9.168 1.00 77.94 117 SER A N 1
ATOM 998 C CA . SER A 1 117 ? 19.529 8.307 -9.012 1.00 77.94 117 SER A CA 1
ATOM 999 C C . SER A 1 117 ? 19.144 8.659 -7.570 1.00 77.94 117 SER A C 1
ATOM 1001 O O . SER A 1 117 ? 18.436 7.950 -6.854 1.00 77.94 117 SER A O 1
ATOM 1003 N N . THR A 1 118 ? 19.738 9.740 -7.075 1.00 64.69 118 THR A N 1
ATOM 1004 C CA . THR A 1 118 ? 19.508 10.231 -5.711 1.00 64.69 118 THR A CA 1
ATOM 1005 C C . THR A 1 118 ? 18.211 11.033 -5.608 1.00 64.69 118 THR A C 1
ATOM 1007 O O . THR A 1 118 ? 17.837 11.489 -4.524 1.00 64.69 118 THR A O 1
ATOM 1010 N N . ILE A 1 119 ? 17.515 11.225 -6.731 1.00 64.38 119 ILE A N 1
ATOM 1011 C CA . ILE A 1 119 ? 16.256 11.948 -6.802 1.00 64.38 119 ILE A CA 1
ATOM 1012 C C . ILE A 1 119 ? 15.141 10.979 -6.407 1.00 64.38 119 ILE A C 1
ATOM 1014 O O . ILE A 1 119 ? 14.886 9.989 -7.073 1.00 64.38 119 ILE A O 1
ATOM 1018 N N . LYS A 1 120 ? 14.409 11.292 -5.334 1.00 61.34 120 LYS A N 1
ATOM 1019 C CA . LYS A 1 120 ? 13.359 10.428 -4.754 1.00 61.34 120 LYS A CA 1
ATOM 1020 C C . LYS A 1 120 ? 12.203 10.035 -5.699 1.00 61.34 120 LYS A C 1
ATOM 1022 O O . LYS A 1 120 ? 11.299 9.349 -5.245 1.00 61.34 120 LYS A O 1
ATOM 1027 N N . LEU A 1 121 ? 12.186 10.469 -6.965 1.00 61.91 121 LEU A N 1
ATOM 1028 C CA . LEU A 1 121 ? 11.071 10.371 -7.922 1.00 61.91 121 LEU A CA 1
ATOM 1029 C C . LEU A 1 121 ? 11.486 9.759 -9.277 1.00 61.91 121 LEU A C 1
ATOM 1031 O O . LEU A 1 121 ? 10.965 10.144 -10.322 1.00 61.91 121 LEU A O 1
ATOM 1035 N N . ASP A 1 122 ? 12.429 8.821 -9.293 1.00 63.53 122 ASP A N 1
ATOM 1036 C CA . ASP A 1 122 ? 13.058 8.369 -10.542 1.00 63.53 122 ASP A CA 1
ATOM 1037 C C . ASP A 1 122 ? 12.107 7.723 -11.563 1.00 63.53 122 ASP A C 1
ATOM 1039 O O . ASP A 1 122 ? 12.292 7.907 -12.765 1.00 63.53 122 ASP A O 1
ATOM 1043 N N . PHE A 1 123 ? 11.009 7.089 -11.139 1.00 70.31 123 PHE A N 1
ATOM 1044 C CA . PHE A 1 123 ? 10.005 6.568 -12.079 1.00 70.31 123 PHE A CA 1
ATOM 1045 C C . PHE A 1 123 ? 9.138 7.658 -12.745 1.00 70.31 123 PHE A C 1
ATOM 1047 O O . PHE A 1 123 ? 8.340 7.350 -13.628 1.00 70.31 123 PHE A O 1
ATOM 1054 N N . ILE A 1 124 ? 9.280 8.935 -12.364 1.00 72.44 124 ILE A N 1
ATOM 1055 C CA . ILE A 1 124 ? 8.720 10.074 -13.116 1.00 72.44 124 ILE A CA 1
ATOM 1056 C C . ILE A 1 124 ? 9.596 10.399 -14.325 1.00 72.44 124 ILE A C 1
ATOM 1058 O O . ILE A 1 124 ? 9.085 10.838 -15.359 1.00 72.44 124 ILE A O 1
ATOM 1062 N N . ASN A 1 125 ? 10.902 10.157 -14.231 1.00 78.56 125 ASN A N 1
ATOM 1063 C CA . ASN A 1 125 ? 11.803 10.352 -15.355 1.00 78.56 125 ASN A CA 1
ATOM 1064 C C . ASN A 1 125 ? 11.540 9.299 -16.431 1.00 78.56 125 ASN A C 1
ATOM 1066 O O . ASN A 1 125 ? 10.968 8.236 -16.171 1.00 78.56 125 ASN A O 1
ATOM 1070 N N . LYS A 1 126 ? 11.933 9.614 -17.667 1.00 83.75 126 LYS A N 1
ATOM 1071 C CA . LYS A 1 126 ? 11.830 8.646 -18.754 1.00 83.75 126 LYS A CA 1
ATOM 1072 C C . LYS A 1 126 ? 12.794 7.492 -18.505 1.00 83.75 126 LYS A C 1
ATOM 1074 O O . LYS A 1 126 ? 13.971 7.719 -18.240 1.00 83.75 126 LYS A O 1
ATOM 1079 N N . SER A 1 127 ? 12.282 6.274 -18.615 1.00 88.38 127 SER A N 1
ATOM 1080 C CA . SER A 1 127 ? 13.089 5.059 -18.572 1.00 88.38 127 SER A CA 1
ATOM 1081 C C . SER A 1 127 ? 13.965 4.951 -19.831 1.00 88.38 127 SER A C 1
ATOM 1083 O O . SER A 1 127 ? 13.517 5.355 -20.909 1.00 88.38 127 SER A O 1
ATOM 1085 N N . PRO A 1 128 ? 15.164 4.340 -19.762 1.00 90.62 128 PRO A N 1
ATOM 1086 C CA . PRO A 1 128 ? 15.939 3.998 -20.959 1.00 90.62 128 PRO A CA 1
ATOM 1087 C C . PRO A 1 128 ? 15.166 3.116 -21.959 1.00 90.62 128 PRO A C 1
ATOM 1089 O O . PRO A 1 128 ? 15.399 3.201 -23.168 1.00 90.62 128 PRO A O 1
ATOM 1092 N N . LEU A 1 129 ? 14.182 2.334 -21.489 1.00 91.31 129 LEU A N 1
ATOM 1093 C CA . LEU A 1 129 ? 13.300 1.542 -22.354 1.00 91.31 129 LEU A CA 1
ATOM 1094 C C . LEU A 1 129 ? 12.453 2.421 -23.289 1.00 91.31 129 LEU A C 1
ATOM 1096 O O . LEU A 1 129 ? 12.087 1.995 -24.389 1.00 91.31 129 LEU A O 1
ATOM 1100 N N . GLU A 1 130 ? 12.198 3.677 -22.906 1.00 90.00 130 GLU A N 1
ATOM 1101 C CA . GLU A 1 130 ? 11.388 4.620 -23.684 1.00 90.00 130 GLU A CA 1
ATOM 1102 C C . GLU A 1 130 ? 12.029 5.112 -24.971 1.00 90.00 130 GLU A C 1
ATOM 1104 O O . GLU A 1 130 ? 11.370 5.766 -25.779 1.00 90.00 130 GLU A O 1
ATOM 1109 N N . LYS A 1 131 ? 13.282 4.734 -25.220 1.00 84.88 131 LYS A N 1
ATOM 1110 C CA . LYS A 1 131 ? 13.881 4.850 -26.551 1.00 84.88 131 LYS A CA 1
ATOM 1111 C C . LYS A 1 131 ? 13.192 3.957 -27.585 1.00 84.88 131 LYS A C 1
ATOM 1113 O O . LYS A 1 131 ? 13.294 4.226 -28.776 1.00 84.88 131 LYS A O 1
ATOM 1118 N N . THR A 1 132 ? 12.514 2.900 -27.135 1.00 80.75 132 THR A N 1
ATOM 1119 C CA . THR A 1 132 ? 11.901 1.880 -28.000 1.00 80.75 132 THR A CA 1
ATOM 1120 C C . THR A 1 132 ? 10.396 1.732 -27.791 1.00 80.75 132 THR A C 1
ATOM 1122 O O . THR A 1 132 ? 9.693 1.386 -28.736 1.00 80.75 132 THR A O 1
ATOM 1125 N N . THR A 1 133 ? 9.889 2.013 -26.585 1.00 83.44 133 THR A N 1
ATOM 1126 C CA . THR A 1 133 ? 8.481 1.779 -26.220 1.00 83.44 133 THR A CA 1
ATOM 1127 C C . THR A 1 133 ? 7.937 2.911 -25.356 1.00 83.44 133 THR A C 1
ATOM 1129 O O . THR A 1 133 ? 8.533 3.259 -24.347 1.00 83.44 133 THR A O 1
ATOM 1132 N N . THR A 1 134 ? 6.776 3.478 -25.676 1.00 87.44 134 THR A N 1
ATOM 1133 C CA . THR A 1 134 ? 6.154 4.500 -24.816 1.00 87.44 134 THR A CA 1
ATOM 1134 C C . THR A 1 134 ? 5.655 3.898 -23.503 1.00 87.44 134 THR A C 1
ATOM 1136 O O . THR A 1 134 ? 4.919 2.915 -23.532 1.00 87.44 134 THR A O 1
ATOM 1139 N N . MET A 1 135 ? 5.993 4.516 -22.368 1.00 89.12 135 MET A N 1
ATOM 1140 C CA . MET A 1 135 ? 5.599 4.045 -21.036 1.00 89.12 135 MET A CA 1
ATOM 1141 C C . MET A 1 135 ? 4.825 5.105 -20.254 1.00 89.12 135 MET A C 1
ATOM 1143 O O . MET A 1 135 ? 5.231 6.273 -20.181 1.00 89.12 135 MET A O 1
ATOM 1147 N N . SER A 1 136 ? 3.738 4.670 -19.617 1.00 89.19 136 SER A N 1
ATOM 1148 C CA . SER A 1 136 ? 3.034 5.439 -18.595 1.00 89.19 136 SER A CA 1
ATOM 1149 C C . SER A 1 136 ? 3.819 5.478 -17.279 1.00 89.19 136 SER A C 1
ATOM 1151 O O . SER A 1 136 ? 4.809 4.776 -17.080 1.00 89.19 136 SER A O 1
ATOM 1153 N N . ILE A 1 137 ? 3.360 6.296 -16.334 1.00 88.94 137 ILE A N 1
ATOM 1154 C CA . ILE A 1 137 ? 3.978 6.378 -15.003 1.00 88.94 137 ILE A CA 1
ATOM 1155 C C . ILE A 1 137 ? 3.762 5.084 -14.212 1.00 88.94 137 ILE A C 1
ATOM 1157 O O . ILE A 1 137 ? 4.664 4.655 -13.498 1.00 88.94 137 ILE A O 1
ATOM 1161 N N . ILE A 1 138 ? 2.611 4.426 -14.386 1.00 89.50 138 ILE A N 1
ATOM 1162 C CA . ILE A 1 138 ? 2.358 3.108 -13.791 1.00 89.50 138 ILE A CA 1
ATOM 1163 C C . ILE A 1 138 ? 3.314 2.073 -14.382 1.00 89.50 138 ILE A C 1
ATOM 1165 O O . ILE A 1 138 ? 3.888 1.290 -13.632 1.00 89.50 138 ILE A O 1
ATOM 1169 N N . ASP A 1 139 ? 3.543 2.106 -15.700 1.00 89.94 139 ASP A N 1
ATOM 1170 C CA . ASP A 1 139 ? 4.497 1.201 -16.346 1.00 89.94 139 ASP A CA 1
ATOM 1171 C C . ASP A 1 139 ? 5.894 1.342 -15.743 1.00 89.94 139 ASP A C 1
ATOM 1173 O O . ASP A 1 139 ? 6.541 0.334 -15.466 1.00 89.94 139 ASP A O 1
ATOM 1177 N N . ARG A 1 140 ? 6.348 2.582 -15.524 1.00 90.88 140 ARG A N 1
ATOM 1178 C CA . ARG A 1 140 ? 7.655 2.875 -14.920 1.00 90.88 140 ARG A CA 1
ATOM 1179 C C . ARG A 1 140 ? 7.717 2.428 -13.469 1.00 90.88 140 ARG A C 1
ATOM 1181 O O . ARG A 1 140 ? 8.676 1.775 -13.085 1.00 90.88 140 ARG A O 1
ATOM 1188 N N . PHE A 1 141 ? 6.682 2.722 -12.686 1.00 90.44 141 PHE A N 1
ATOM 1189 C CA . PHE A 1 141 ? 6.576 2.294 -11.293 1.00 90.44 141 PHE A CA 1
ATOM 1190 C C . PHE A 1 141 ? 6.661 0.768 -11.153 1.00 90.44 141 PHE A C 1
ATOM 1192 O O . PHE A 1 141 ? 7.446 0.258 -10.354 1.00 90.44 141 PHE A O 1
ATOM 1199 N N . ILE A 1 142 ? 5.904 0.034 -11.970 1.00 90.38 142 ILE A N 1
ATOM 1200 C CA . ILE A 1 142 ? 5.918 -1.432 -11.982 1.00 90.38 142 ILE A CA 1
ATOM 1201 C C . ILE A 1 142 ? 7.288 -1.956 -12.411 1.00 90.38 142 ILE A C 1
ATOM 1203 O O . ILE A 1 142 ? 7.824 -2.866 -11.777 1.00 90.38 142 ILE A O 1
ATOM 1207 N N . LEU A 1 143 ? 7.885 -1.356 -13.442 1.00 91.88 143 LEU A N 1
ATOM 1208 C CA . LEU A 1 143 ? 9.214 -1.733 -13.905 1.00 91.88 143 LEU A CA 1
ATOM 1209 C C . LEU A 1 143 ? 10.284 -1.505 -12.829 1.00 91.88 143 LEU A C 1
ATOM 1211 O O . LEU A 1 143 ? 11.131 -2.371 -12.617 1.00 91.88 143 LEU A O 1
ATOM 1215 N N . SER A 1 144 ? 10.214 -0.400 -12.087 1.00 91.06 144 SER A N 1
ATOM 1216 C CA . SER A 1 144 ? 11.098 -0.147 -10.948 1.00 91.06 144 SER A CA 1
ATOM 1217 C C . SER A 1 144 ? 10.937 -1.196 -9.846 1.00 91.06 144 SER A C 1
ATOM 1219 O O . SER A 1 144 ? 11.943 -1.638 -9.303 1.00 91.06 144 SER A O 1
ATOM 1221 N N . ILE A 1 145 ? 9.716 -1.658 -9.543 1.00 90.12 145 ILE A N 1
ATOM 1222 C CA . ILE A 1 145 ? 9.505 -2.743 -8.563 1.00 90.12 145 ILE A CA 1
ATOM 1223 C C . ILE A 1 145 ? 10.138 -4.052 -9.045 1.00 90.12 145 ILE A C 1
ATOM 1225 O O . ILE A 1 145 ? 10.768 -4.752 -8.257 1.00 90.12 145 ILE A O 1
ATOM 1229 N N . ILE A 1 146 ? 9.986 -4.383 -10.330 1.00 90.38 146 ILE A N 1
ATOM 1230 C CA . ILE A 1 146 ? 10.573 -5.593 -10.926 1.00 90.38 146 ILE A CA 1
ATOM 1231 C C . ILE A 1 146 ? 12.099 -5.561 -10.809 1.00 90.38 146 ILE A C 1
ATOM 1233 O O . ILE A 1 146 ? 12.710 -6.563 -10.439 1.00 90.38 146 ILE A O 1
ATOM 1237 N N . LEU A 1 147 ? 12.714 -4.418 -11.121 1.00 91.25 147 LEU A N 1
ATOM 1238 C CA . LEU A 1 147 ? 14.168 -4.269 -11.177 1.00 91.25 147 LEU A CA 1
ATOM 1239 C C . LEU A 1 147 ? 14.811 -3.999 -9.806 1.00 91.25 147 LEU A C 1
ATOM 1241 O O . LEU A 1 147 ? 15.996 -4.282 -9.646 1.00 91.25 147 LEU A O 1
ATOM 1245 N N . GLN A 1 148 ? 14.051 -3.481 -8.834 1.00 88.94 148 GLN A N 1
ATOM 1246 C CA . GLN A 1 148 ? 14.513 -3.119 -7.483 1.00 88.94 148 GLN A CA 1
ATOM 1247 C C . GLN A 1 148 ? 13.507 -3.532 -6.393 1.00 88.94 148 GLN A C 1
ATOM 1249 O O . GLN A 1 148 ? 12.984 -2.683 -5.658 1.00 88.94 148 GLN A O 1
ATOM 1254 N N . PRO A 1 149 ? 13.199 -4.831 -6.258 1.00 87.19 149 PRO A N 1
ATOM 1255 C CA . PRO A 1 149 ? 12.207 -5.309 -5.298 1.00 87.19 149 PRO A CA 1
ATOM 1256 C C . PRO A 1 149 ? 12.575 -4.993 -3.845 1.00 87.19 149 PRO A C 1
ATOM 1258 O O . PRO A 1 149 ? 11.694 -4.813 -3.006 1.00 87.19 149 PRO A O 1
ATOM 1261 N N . GLU A 1 150 ? 13.862 -4.851 -3.534 1.00 86.56 150 GLU A N 1
ATOM 1262 C CA . GLU A 1 150 ? 14.342 -4.429 -2.219 1.00 86.56 150 GLU A CA 1
ATOM 1263 C C . GLU A 1 150 ? 13.892 -3.009 -1.833 1.00 86.56 150 GLU A C 1
ATOM 1265 O O . GLU A 1 150 ? 13.779 -2.702 -0.646 1.00 86.56 150 GLU A O 1
ATOM 1270 N N . LYS A 1 151 ? 13.578 -2.157 -2.818 1.00 87.25 151 LYS A N 1
ATOM 1271 C CA . LYS A 1 151 ? 13.085 -0.787 -2.617 1.00 87.25 151 LYS A CA 1
ATOM 1272 C C . LYS A 1 151 ? 11.560 -0.674 -2.687 1.00 87.25 151 LYS A C 1
ATOM 1274 O O . LYS A 1 151 ? 11.039 0.438 -2.725 1.00 87.25 151 LYS A O 1
ATOM 1279 N N . ILE A 1 152 ? 10.816 -1.786 -2.691 1.00 86.56 152 ILE A N 1
ATOM 1280 C CA . ILE A 1 152 ? 9.364 -1.782 -2.943 1.00 86.56 152 ILE A CA 1
ATOM 1281 C C . ILE A 1 152 ? 8.586 -0.798 -2.053 1.00 86.56 152 ILE A C 1
ATOM 1283 O O . ILE A 1 152 ? 7.726 -0.078 -2.552 1.00 86.56 152 ILE A O 1
ATOM 1287 N N . PHE A 1 153 ? 8.913 -0.696 -0.761 1.00 86.25 153 PHE A N 1
ATOM 1288 C CA . PHE A 1 153 ? 8.237 0.233 0.154 1.00 86.25 153 PHE A CA 1
ATOM 1289 C C . PHE A 1 153 ? 8.526 1.704 -0.170 1.00 86.25 153 PHE A C 1
ATOM 1291 O O . PHE A 1 153 ? 7.624 2.538 -0.086 1.00 86.25 153 PHE A O 1
ATOM 1298 N N . GLU A 1 154 ? 9.763 2.024 -0.555 1.00 86.94 154 GLU A N 1
ATOM 1299 C CA . GLU A 1 154 ? 10.150 3.372 -0.980 1.00 86.94 154 GLU A CA 1
ATOM 1300 C C . GLU A 1 154 ? 9.437 3.740 -2.283 1.00 86.94 154 GLU A C 1
ATOM 1302 O O . GLU A 1 154 ? 8.788 4.781 -2.357 1.00 86.94 154 GLU A O 1
ATOM 1307 N N . LEU A 1 155 ? 9.467 2.842 -3.272 1.00 88.06 155 LEU A N 1
ATOM 1308 C CA . LEU A 1 155 ? 8.796 3.025 -4.557 1.00 88.06 155 LEU A CA 1
ATOM 1309 C C . LEU A 1 155 ? 7.287 3.227 -4.383 1.00 88.06 155 LEU A C 1
ATOM 1311 O O . LEU A 1 155 ? 6.723 4.141 -4.983 1.00 88.06 155 LEU A O 1
ATOM 1315 N N . ILE A 1 156 ? 6.633 2.417 -3.541 1.00 88.88 156 ILE A N 1
ATOM 1316 C CA . ILE A 1 156 ? 5.207 2.563 -3.216 1.00 88.88 156 ILE A CA 1
ATOM 1317 C C . ILE A 1 156 ? 4.941 3.923 -2.574 1.00 88.88 156 ILE A C 1
ATOM 1319 O O . ILE A 1 156 ? 4.028 4.627 -2.999 1.00 88.88 156 ILE A O 1
ATOM 1323 N N . SER A 1 157 ? 5.733 4.311 -1.573 1.00 86.50 157 SER A N 1
ATOM 1324 C CA . SER A 1 157 ? 5.572 5.598 -0.891 1.00 86.50 157 SER A CA 1
ATOM 1325 C C . SER A 1 157 ? 5.654 6.760 -1.880 1.00 86.50 157 SER A C 1
ATOM 1327 O O . SER A 1 157 ? 4.744 7.586 -1.961 1.00 86.50 157 SER A O 1
ATOM 1329 N N . THR A 1 158 ? 6.689 6.771 -2.717 1.00 87.38 158 THR A N 1
ATOM 1330 C CA . THR A 1 158 ? 6.871 7.784 -3.752 1.00 87.38 158 THR A CA 1
ATOM 1331 C C . THR A 1 158 ? 5.723 7.776 -4.765 1.00 87.38 158 THR A C 1
ATOM 1333 O O . THR A 1 158 ? 5.247 8.842 -5.158 1.00 87.38 158 THR A O 1
ATOM 1336 N N . PHE A 1 159 ? 5.243 6.603 -5.189 1.00 89.06 159 PHE A N 1
ATOM 1337 C CA . PHE A 1 159 ? 4.134 6.489 -6.141 1.00 89.06 159 PHE A CA 1
ATOM 1338 C C . PHE A 1 159 ? 2.851 7.082 -5.562 1.00 89.06 159 PHE A C 1
ATOM 1340 O O . PHE A 1 159 ? 2.156 7.862 -6.213 1.00 89.06 159 PHE A O 1
ATOM 1347 N N . LEU A 1 160 ? 2.569 6.788 -4.297 1.00 88.25 160 LEU A N 1
ATOM 1348 C CA . LEU A 1 160 ? 1.424 7.344 -3.593 1.00 88.25 160 LEU A CA 1
ATOM 1349 C C . LEU A 1 160 ? 1.543 8.864 -3.411 1.00 88.25 160 LEU A C 1
ATOM 1351 O O . LEU A 1 160 ? 0.568 9.573 -3.659 1.00 88.25 160 LEU A O 1
ATOM 1355 N N . ILE A 1 161 ? 2.730 9.380 -3.077 1.00 86.44 161 ILE A N 1
ATOM 1356 C CA . ILE A 1 161 ? 3.000 10.827 -3.030 1.00 86.44 161 ILE A CA 1
ATOM 1357 C C . ILE A 1 161 ? 2.782 11.462 -4.406 1.00 86.44 161 ILE A C 1
ATOM 1359 O O . ILE A 1 161 ? 2.205 12.541 -4.496 1.00 86.44 161 ILE A O 1
ATOM 1363 N N . TYR A 1 162 ? 3.185 10.805 -5.491 1.00 86.88 162 TYR A N 1
ATOM 1364 C CA . TYR A 1 162 ? 2.934 11.308 -6.838 1.00 86.88 162 TYR A CA 1
ATOM 1365 C C . TYR A 1 162 ? 1.428 11.392 -7.154 1.00 86.88 162 TYR A C 1
ATOM 1367 O O . TYR A 1 162 ? 0.950 12.414 -7.647 1.00 86.88 162 TYR A O 1
ATOM 1375 N N . HIS A 1 163 ? 0.662 10.341 -6.844 1.00 85.06 163 HIS A N 1
ATOM 1376 C CA . HIS A 1 163 ? -0.763 10.258 -7.189 1.00 85.06 163 HIS A CA 1
ATOM 1377 C C . HIS A 1 163 ? -1.682 11.105 -6.307 1.00 85.06 163 HIS A C 1
ATOM 1379 O O . HIS A 1 163 ? -2.693 11.632 -6.787 1.00 85.06 163 HIS A O 1
ATOM 1385 N N . TYR A 1 164 ? -1.360 11.201 -5.021 1.00 84.19 164 TYR A N 1
ATOM 1386 C CA . TYR A 1 164 ? -2.200 11.848 -4.017 1.00 84.19 164 TYR A CA 1
ATOM 1387 C C . TYR A 1 164 ? -1.585 13.141 -3.476 1.00 84.19 164 TYR A C 1
ATOM 1389 O O . TYR A 1 164 ? -2.265 13.898 -2.791 1.00 84.19 164 TYR A O 1
ATOM 1397 N N . GLY A 1 165 ? -0.338 13.460 -3.819 1.00 76.50 165 GLY A N 1
ATOM 1398 C CA . GLY A 1 165 ? 0.341 14.657 -3.336 1.00 76.50 165 GLY A CA 1
ATOM 1399 C C . GLY A 1 165 ? 0.481 14.670 -1.812 1.00 76.50 165 GLY A C 1
ATOM 1400 O O . GLY A 1 165 ? 0.567 13.631 -1.160 1.00 76.50 165 GLY A O 1
ATOM 1401 N N . GLY A 1 166 ? 0.444 15.876 -1.241 1.00 68.38 166 GLY A N 1
ATOM 1402 C CA . GLY A 1 166 ? 0.468 16.104 0.209 1.00 68.38 166 GLY A CA 1
ATOM 1403 C C . GLY A 1 166 ? -0.842 15.792 0.944 1.00 68.38 166 GLY A C 1
ATOM 1404 O O . GLY A 1 166 ? -0.957 16.157 2.108 1.00 68.38 166 GLY A O 1
ATOM 1405 N N . LEU A 1 167 ? -1.826 15.158 0.288 1.00 72.56 167 LEU A N 1
ATOM 1406 C CA . LEU A 1 167 ? -3.073 14.710 0.935 1.00 72.56 167 LEU A CA 1
ATOM 1407 C C . LEU A 1 167 ? -2.827 13.558 1.915 1.00 72.56 167 LEU A C 1
ATOM 1409 O O . LEU A 1 167 ? -3.616 13.316 2.826 1.00 72.56 167 LEU A O 1
ATOM 1413 N N . LEU A 1 168 ? -1.741 12.814 1.702 1.00 75.62 168 LEU A N 1
ATOM 1414 C CA . LEU A 1 168 ? -1.321 11.754 2.601 1.00 75.62 168 LEU A CA 1
ATOM 1415 C C . LEU A 1 168 ? -0.590 12.396 3.776 1.00 75.62 168 LEU A C 1
ATOM 1417 O O . LEU A 1 168 ? 0.584 12.745 3.685 1.00 75.62 168 LEU A O 1
ATOM 1421 N N . HIS A 1 169 ? -1.307 12.581 4.876 1.00 68.06 169 HIS A N 1
ATOM 1422 C CA . HIS A 1 169 ? -0.703 12.973 6.142 1.00 68.06 169 HIS A CA 1
ATOM 1423 C C . HIS A 1 169 ? -0.151 11.749 6.864 1.00 68.06 169 HIS A C 1
ATOM 1425 O O . HIS A 1 169 ? -0.737 10.661 6.781 1.00 68.06 169 HIS A O 1
ATOM 1431 N N . ASP A 1 170 ? 0.953 11.945 7.588 1.00 64.31 170 ASP A N 1
ATOM 1432 C CA . ASP A 1 170 ? 1.474 10.937 8.503 1.00 64.31 170 ASP A CA 1
ATOM 1433 C C . ASP A 1 170 ? 0.372 10.502 9.464 1.00 64.31 170 ASP A C 1
ATOM 1435 O O . ASP A 1 170 ? -0.437 11.310 9.930 1.00 64.31 170 ASP A O 1
ATOM 1439 N N . LYS A 1 171 ? 0.340 9.199 9.746 1.00 64.00 171 LYS A N 1
ATOM 1440 C CA . LYS A 1 171 ? -0.623 8.597 10.660 1.00 64.00 171 LYS A CA 1
ATOM 1441 C C . LYS A 1 171 ? -0.377 9.135 12.071 1.00 64.00 171 LYS A C 1
ATOM 1443 O O . LYS A 1 171 ? 0.396 8.565 12.837 1.00 64.00 171 LYS A O 1
ATOM 1448 N N . SER A 1 172 ? -1.030 10.238 12.416 1.00 58.25 172 SER A N 1
ATOM 1449 C CA . SER A 1 172 ? -1.146 10.682 13.796 1.00 58.25 172 SER A CA 1
ATOM 1450 C C . SER A 1 172 ? -2.206 9.827 14.482 1.00 58.25 172 SER A C 1
ATOM 1452 O O . SER A 1 172 ? -3.265 9.534 13.922 1.00 58.25 172 SER A O 1
ATOM 1454 N N . LEU A 1 173 ? -1.910 9.371 15.698 1.00 60.97 173 LEU A N 1
ATOM 1455 C CA . LEU A 1 173 ? -2.931 8.764 16.543 1.00 60.97 173 LEU A CA 1
ATOM 1456 C C . LEU A 1 173 ? -4.003 9.828 16.785 1.00 60.97 173 LEU A C 1
ATOM 1458 O O . LEU A 1 173 ? -3.724 10.848 17.415 1.00 60.97 173 LEU A O 1
ATOM 1462 N N . SER A 1 174 ? -5.207 9.619 16.249 1.00 65.19 174 SER A N 1
ATOM 1463 C CA . SER A 1 174 ? -6.337 10.484 16.577 1.00 65.19 174 SER A CA 1
ATOM 1464 C C . SER A 1 174 ? -6.662 10.297 18.062 1.00 65.19 174 SER A C 1
ATOM 1466 O O . SER A 1 174 ? -6.896 9.157 18.473 1.00 65.19 174 SER A O 1
ATOM 1468 N N . PRO A 1 175 ? -6.685 11.369 18.873 1.00 72.19 175 PRO A N 1
ATOM 1469 C CA . PRO A 1 175 ? -7.086 11.278 20.271 1.00 72.19 175 PRO A CA 1
ATOM 1470 C C . PRO A 1 175 ? -8.449 10.589 20.409 1.00 72.19 175 PRO A C 1
ATOM 1472 O O . PRO A 1 175 ? -9.362 10.858 19.622 1.00 72.19 175 PRO A O 1
ATOM 1475 N N . ILE A 1 176 ? -8.638 9.751 21.437 1.00 75.94 176 ILE A N 1
ATOM 1476 C CA . ILE A 1 176 ? -9.912 9.033 21.647 1.00 75.94 176 ILE A CA 1
ATOM 1477 C C . ILE A 1 176 ? -11.124 9.977 21.729 1.00 75.94 176 ILE A C 1
ATOM 1479 O O . ILE A 1 176 ? -12.240 9.619 21.349 1.00 75.94 176 ILE A O 1
ATOM 1483 N N . ASN A 1 177 ? -10.897 11.211 22.188 1.00 74.94 177 ASN A N 1
ATOM 1484 C CA . ASN A 1 177 ? -11.895 12.272 22.222 1.00 74.94 177 ASN A CA 1
ATOM 1485 C C . ASN A 1 177 ? -12.458 12.587 20.828 1.00 74.94 177 ASN A C 1
ATOM 1487 O O . ASN A 1 177 ? -13.668 12.743 20.684 1.00 74.94 177 ASN A O 1
ATOM 1491 N N . ASP A 1 178 ? -11.606 12.645 19.810 1.00 74.62 178 ASP A N 1
ATOM 1492 C CA . ASP A 1 178 ? -12.004 13.033 18.457 1.00 74.62 178 ASP A CA 1
ATOM 1493 C C . ASP A 1 178 ? -12.766 11.881 17.787 1.00 74.62 178 ASP A C 1
ATOM 1495 O O . ASP A 1 178 ? -13.820 12.087 17.183 1.00 74.62 178 ASP A O 1
ATOM 1499 N N . VAL A 1 179 ? -12.320 10.639 18.018 1.00 74.12 179 VAL A N 1
ATOM 1500 C CA . VAL A 1 179 ? -13.041 9.421 17.608 1.00 74.12 179 VAL A CA 1
ATOM 1501 C C . VAL A 1 179 ? -14.442 9.374 18.232 1.00 74.12 179 VAL A C 1
ATOM 1503 O O . VAL A 1 179 ? -15.429 9.070 17.554 1.00 74.12 179 VAL A O 1
ATOM 1506 N N . TYR A 1 180 ? -14.560 9.716 19.517 1.00 75.38 180 TYR A N 1
ATOM 1507 C CA . TYR A 1 180 ? -15.848 9.782 20.204 1.00 75.38 180 TYR A CA 1
ATOM 1508 C C . TYR A 1 180 ? -16.759 10.890 19.653 1.00 75.38 180 TYR A C 1
ATOM 1510 O O . TYR A 1 180 ? -17.954 10.671 19.452 1.00 75.38 180 TYR A O 1
ATOM 1518 N N . GLN A 1 181 ? -16.227 12.081 19.370 1.00 72.94 181 GLN A N 1
ATOM 1519 C CA . GLN A 1 181 ? -17.017 13.182 18.806 1.00 72.94 181 GLN A CA 1
ATOM 1520 C C . GLN A 1 181 ? -17.601 12.832 17.431 1.00 72.94 181 GLN A C 1
ATOM 1522 O O . GLN A 1 181 ? -18.770 13.108 17.169 1.00 72.94 181 GLN A O 1
ATOM 1527 N N . ILE A 1 182 ? -16.829 12.152 16.580 1.00 69.44 182 ILE A N 1
ATOM 1528 C CA . ILE A 1 182 ? -17.308 11.686 15.271 1.00 69.44 182 ILE A CA 1
ATOM 1529 C C . ILE A 1 182 ? -18.432 10.652 15.441 1.00 69.44 182 ILE A C 1
ATOM 1531 O O . ILE A 1 182 ? -19.491 10.753 14.813 1.00 69.44 182 ILE A O 1
ATOM 1535 N N . THR A 1 183 ? -18.226 9.666 16.316 1.00 67.31 183 THR A N 1
ATOM 1536 C CA . THR A 1 183 ? -19.166 8.548 16.514 1.00 67.31 183 THR A CA 1
ATOM 1537 C C . THR A 1 183 ? -20.438 8.938 17.265 1.00 67.31 183 THR A C 1
ATOM 1539 O O . THR A 1 183 ? -21.474 8.315 17.054 1.00 67.31 183 THR A O 1
ATOM 1542 N N . SER A 1 184 ? -20.398 10.000 18.072 1.00 62.91 184 SER A N 1
ATOM 1543 C CA . SER A 1 184 ? -21.562 10.556 18.778 1.00 62.91 184 SER A CA 1
ATOM 1544 C C . SER A 1 184 ? -22.445 11.475 17.920 1.00 62.91 184 SER A C 1
ATOM 1546 O O . SER A 1 184 ? -23.489 11.938 18.393 1.00 62.91 184 SER A O 1
ATOM 1548 N N . SER A 1 185 ? -22.076 11.714 16.654 1.00 62.19 185 SER A N 1
ATOM 1549 C CA . SER A 1 185 ? -22.916 12.445 15.699 1.00 62.19 185 SER A CA 1
ATOM 1550 C C . SER A 1 185 ? -24.275 11.760 15.503 1.00 62.19 185 SER A C 1
ATOM 1552 O O . SER A 1 185 ? -24.399 10.535 15.556 1.00 62.19 185 SER A O 1
ATOM 1554 N N . GLU A 1 186 ? -25.330 12.544 15.257 1.00 57.97 186 GLU A N 1
ATOM 1555 C CA . GLU A 1 186 ? -26.705 12.019 15.186 1.00 57.97 186 GLU A CA 1
ATOM 1556 C C . GLU A 1 186 ? -26.910 10.950 14.107 1.00 57.97 186 GLU A C 1
ATOM 1558 O O . GLU A 1 186 ? -27.783 10.095 14.237 1.00 57.97 186 GLU A O 1
ATOM 1563 N N . ILE A 1 187 ? -26.060 10.971 13.083 1.00 55.62 187 ILE A N 1
ATOM 1564 C CA . ILE A 1 187 ? -26.056 10.031 11.963 1.00 55.62 187 ILE A CA 1
ATOM 1565 C C . ILE A 1 187 ? -25.540 8.647 12.402 1.00 55.62 187 ILE A C 1
ATOM 1567 O O . ILE A 1 187 ? -26.004 7.628 11.895 1.00 55.62 187 ILE A O 1
ATOM 1571 N N . LEU A 1 188 ? -24.617 8.592 13.371 1.00 54.62 188 LEU A N 1
ATOM 1572 C CA . LEU A 1 188 ? -23.962 7.363 13.843 1.00 54.62 188 LEU A CA 1
ATOM 1573 C C . LEU A 1 188 ? -24.465 6.874 15.217 1.00 54.62 188 LEU A C 1
ATOM 1575 O O . LEU A 1 188 ? -24.150 5.746 15.613 1.00 54.62 188 LEU A O 1
ATOM 1579 N N . LYS A 1 189 ? -25.347 7.643 15.878 1.00 53.97 189 LYS A N 1
ATOM 1580 C CA . LYS A 1 189 ? -26.056 7.280 17.127 1.00 53.97 189 LYS A CA 1
ATOM 1581 C C . LYS A 1 189 ? -26.604 5.840 17.195 1.00 53.97 189 LYS A C 1
ATOM 1583 O O . LYS A 1 189 ? -26.516 5.248 18.271 1.00 53.97 189 LYS A O 1
ATOM 1588 N N . PRO A 1 190 ? -27.174 5.231 16.127 1.00 48.12 190 PRO A N 1
ATOM 1589 C CA . PRO A 1 190 ? -27.694 3.866 16.221 1.00 48.12 190 PRO A CA 1
ATOM 1590 C C . PRO A 1 190 ? -26.597 2.804 16.372 1.00 48.12 190 PRO A C 1
ATOM 1592 O O . PRO A 1 190 ? -26.898 1.679 16.772 1.00 48.12 190 PRO A O 1
ATOM 1595 N N . MET A 1 191 ? -25.344 3.132 16.037 1.00 55.25 191 MET A N 1
ATOM 1596 C CA . MET A 1 191 ? -24.243 2.178 16.075 1.00 55.25 191 MET A CA 1
ATOM 1597 C C . MET A 1 191 ? -23.372 2.281 17.318 1.00 55.25 191 MET A C 1
ATOM 1599 O O . MET A 1 191 ? -22.913 1.208 17.687 1.00 55.25 191 MET A O 1
ATOM 1603 N N . ASN A 1 192 ? -23.185 3.464 17.938 1.00 62.34 192 ASN A N 1
ATOM 1604 C CA . ASN A 1 192 ? -22.554 3.796 19.248 1.00 62.34 192 ASN A CA 1
ATOM 1605 C C . ASN A 1 192 ? -21.523 2.812 19.866 1.00 62.34 192 ASN A C 1
ATOM 1607 O O . ASN A 1 192 ? -21.304 2.786 21.074 1.00 62.34 192 ASN A O 1
ATOM 1611 N N . ASN A 1 193 ? -20.872 1.995 19.051 1.00 72.06 193 ASN A N 1
ATOM 1612 C CA . ASN A 1 193 ? -19.943 0.953 19.432 1.00 72.06 193 ASN A CA 1
ATOM 1613 C C . ASN A 1 193 ? -18.641 1.312 18.737 1.00 72.06 193 ASN A C 1
ATOM 1615 O O . ASN A 1 193 ? -18.573 1.332 17.508 1.00 72.06 193 ASN A O 1
ATOM 1619 N N . ILE A 1 194 ? -17.622 1.601 19.533 1.00 74.69 194 ILE A N 1
ATOM 1620 C CA . ILE A 1 194 ? -16.275 1.870 19.047 1.00 74.69 194 ILE A CA 1
ATOM 1621 C C . ILE A 1 194 ? -15.482 0.584 19.251 1.00 74.69 194 ILE A C 1
ATOM 1623 O O . ILE A 1 194 ? -15.383 0.087 20.373 1.00 74.69 194 ILE A O 1
ATOM 1627 N N . ILE A 1 195 ? -14.954 0.024 18.164 1.00 76.19 195 ILE A N 1
ATOM 1628 C CA . ILE A 1 195 ? -14.050 -1.126 18.226 1.00 76.19 195 ILE A CA 1
ATOM 1629 C C . ILE A 1 195 ? -12.631 -0.578 18.223 1.00 76.19 195 ILE A C 1
ATOM 1631 O O . ILE A 1 195 ? -12.222 0.088 17.276 1.00 76.19 195 ILE A O 1
ATOM 1635 N N . LEU A 1 196 ? -11.891 -0.867 19.288 1.00 75.38 196 LEU A N 1
ATOM 1636 C CA . LEU A 1 196 ? -10.487 -0.508 19.409 1.00 75.38 196 LEU A CA 1
ATOM 1637 C C . LEU A 1 196 ? -9.650 -1.774 19.277 1.00 75.38 196 LEU A C 1
ATOM 1639 O O . LEU A 1 196 ? -9.855 -2.739 20.012 1.00 75.38 196 LEU A O 1
ATOM 1643 N N . VAL A 1 197 ? -8.717 -1.762 18.330 1.00 72.81 197 VAL A N 1
ATOM 1644 C CA . VAL A 1 197 ? -7.727 -2.824 18.147 1.00 72.81 197 VAL A CA 1
ATOM 1645 C C . VAL A 1 197 ? -6.392 -2.274 18.620 1.00 72.81 197 VAL A C 1
ATOM 1647 O O . VAL A 1 197 ? -5.893 -1.304 18.054 1.00 72.81 197 VAL A O 1
ATOM 1650 N N . TRP A 1 198 ? -5.820 -2.877 19.658 1.00 70.62 198 TRP A N 1
ATOM 1651 C CA . TRP A 1 198 ? -4.517 -2.489 20.192 1.00 70.62 198 TRP A CA 1
ATOM 1652 C C . TRP A 1 198 ? -3.559 -3.681 20.186 1.00 70.62 198 TRP A C 1
ATOM 1654 O O . TRP A 1 198 ? -3.969 -4.831 20.346 1.00 70.62 198 TRP A O 1
ATOM 1664 N N . THR A 1 199 ? -2.270 -3.404 20.006 1.00 63.94 199 THR A N 1
ATOM 1665 C CA . THR A 1 199 ? -1.190 -4.395 20.079 1.00 63.94 199 THR A CA 1
ATOM 1666 C C . THR A 1 199 ? -0.263 -4.035 21.233 1.00 63.94 199 THR A C 1
ATOM 1668 O O . THR A 1 199 ? 0.006 -2.863 21.466 1.00 63.94 199 THR A O 1
ATOM 1671 N N . SER A 1 200 ? 0.271 -5.028 21.945 1.00 58.88 200 SER A N 1
ATOM 1672 C CA . SER A 1 200 ? 1.147 -4.835 23.119 1.00 58.88 200 SER A CA 1
ATOM 1673 C C . SER A 1 200 ? 2.434 -4.036 22.848 1.00 58.88 200 SER A C 1
ATOM 1675 O O . SER A 1 200 ? 3.119 -3.635 23.782 1.00 58.88 200 SER A O 1
ATOM 1677 N N . SER A 1 201 ? 2.762 -3.788 21.580 1.00 54.06 201 SER A N 1
ATOM 1678 C CA . SER A 1 201 ? 3.914 -3.011 21.121 1.00 54.06 201 SER A CA 1
ATOM 1679 C C . SER A 1 201 ? 3.724 -1.486 21.144 1.00 54.06 201 SER A C 1
ATOM 1681 O O . SER A 1 201 ? 4.702 -0.762 20.957 1.00 54.06 201 SER A O 1
ATOM 1683 N N . SER A 1 202 ? 2.511 -0.961 21.366 1.00 53.88 202 SER A N 1
ATOM 1684 C CA . SER A 1 202 ? 2.264 0.488 21.444 1.00 53.88 202 SER A CA 1
ATOM 1685 C C . SER A 1 202 ? 2.629 1.024 22.833 1.00 53.88 202 SER A C 1
ATOM 1687 O O . SER A 1 202 ? 1.778 1.192 23.701 1.00 53.88 202 SER A O 1
ATOM 1689 N N . ALA A 1 203 ? 3.920 1.261 23.052 1.00 46.06 203 ALA A N 1
ATOM 1690 C CA . ALA A 1 203 ? 4.536 1.522 24.354 1.00 46.06 203 ALA A CA 1
ATOM 1691 C C . ALA A 1 203 ? 4.175 2.852 25.057 1.00 46.06 203 ALA A C 1
ATOM 1693 O O . ALA A 1 203 ? 4.896 3.232 25.975 1.00 46.06 203 ALA A O 1
ATOM 1694 N N . PHE A 1 204 ? 3.126 3.585 24.664 1.00 54.19 204 PHE A N 1
ATOM 1695 C CA . PHE A 1 204 ? 2.966 4.966 25.147 1.00 54.19 204 PHE A CA 1
ATOM 1696 C C . PHE A 1 204 ? 1.658 5.331 25.859 1.00 54.19 204 PHE A C 1
ATOM 1698 O O . PHE A 1 204 ? 1.734 6.206 26.715 1.00 54.19 204 PHE A O 1
ATOM 1705 N N . VAL A 1 205 ? 0.510 4.671 25.640 1.00 64.56 205 VAL A N 1
ATOM 1706 C CA . VAL A 1 205 ? -0.712 4.935 26.437 1.00 64.56 205 VAL A CA 1
ATOM 1707 C C . VAL A 1 205 ? -1.656 3.723 26.430 1.00 64.56 205 VAL A C 1
ATOM 1709 O O . VAL A 1 205 ? -1.918 3.160 25.367 1.00 64.56 205 VAL A O 1
ATOM 1712 N N . ASP A 1 206 ? -2.181 3.320 27.595 1.00 75.25 206 ASP A N 1
ATOM 1713 C CA . ASP A 1 206 ? -3.282 2.346 27.680 1.00 75.25 206 ASP A CA 1
ATOM 1714 C C . ASP A 1 206 ? -4.594 3.027 27.230 1.00 75.25 206 ASP A C 1
ATOM 1716 O O . ASP A 1 206 ? -5.042 3.977 27.885 1.00 75.25 206 ASP A O 1
ATOM 1720 N N . PRO A 1 207 ? -5.252 2.571 26.145 1.00 77.19 207 PRO A N 1
ATOM 1721 C CA . PRO A 1 207 ? -6.495 3.179 25.667 1.00 77.19 207 PRO A CA 1
ATOM 1722 C C . PRO A 1 207 ? -7.608 3.162 26.723 1.00 77.19 207 PRO A C 1
ATOM 1724 O O . PRO A 1 207 ? -8.484 4.027 26.709 1.00 77.19 207 PRO A O 1
ATOM 1727 N N . ILE A 1 208 ? -7.589 2.212 27.665 1.00 83.06 208 ILE A N 1
ATOM 1728 C CA . ILE A 1 208 ? -8.565 2.157 28.758 1.00 83.06 208 ILE A CA 1
ATOM 1729 C C . ILE A 1 208 ? -8.437 3.392 29.652 1.00 83.06 208 ILE A C 1
ATOM 1731 O O . ILE A 1 208 ? -9.457 3.927 30.098 1.00 83.06 208 ILE A O 1
ATOM 1735 N N . ASP A 1 209 ? -7.216 3.863 29.902 1.00 83.62 209 ASP A N 1
ATOM 1736 C CA . ASP A 1 209 ? -6.980 5.045 30.725 1.00 83.62 209 ASP A CA 1
ATOM 1737 C C . ASP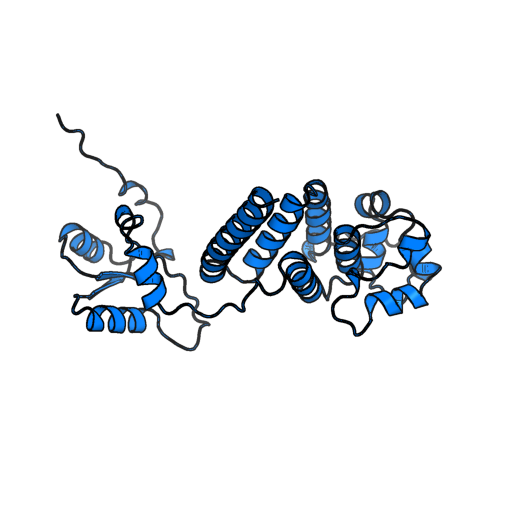 A 1 209 ? -7.428 6.321 30.008 1.00 83.62 209 ASP A C 1
ATOM 1739 O O . ASP A 1 209 ? -8.095 7.153 30.629 1.00 83.62 209 ASP A O 1
ATOM 1743 N N . GLU A 1 210 ? -7.196 6.445 28.696 1.00 82.75 210 GLU A N 1
ATOM 1744 C CA . GLU A 1 210 ? -7.721 7.580 27.924 1.00 82.75 210 GLU A CA 1
ATOM 1745 C C . GLU A 1 210 ? -9.254 7.616 27.923 1.00 82.75 210 GLU A C 1
ATOM 1747 O O . GLU A 1 210 ? -9.859 8.668 28.152 1.00 82.75 210 GLU A O 1
ATOM 1752 N N . ILE A 1 211 ? -9.908 6.463 27.728 1.00 85.56 211 ILE A N 1
ATOM 1753 C CA . ILE A 1 211 ? -11.374 6.378 27.789 1.00 85.56 211 ILE A CA 1
ATOM 1754 C C . ILE A 1 211 ? -11.863 6.724 29.200 1.00 85.56 211 ILE A C 1
ATOM 1756 O O . ILE A 1 211 ? -12.863 7.428 29.353 1.00 85.56 211 ILE A O 1
ATOM 1760 N N . ARG A 1 212 ? -11.164 6.272 30.249 1.00 86.25 212 ARG A N 1
ATOM 1761 C CA . ARG A 1 212 ? -11.505 6.602 31.640 1.00 86.25 212 ARG A CA 1
ATOM 1762 C C . ARG A 1 212 ? -11.402 8.104 31.893 1.00 86.25 212 ARG A C 1
ATOM 1764 O O . ARG A 1 212 ? -12.307 8.675 32.501 1.00 86.25 212 ARG A O 1
ATOM 1771 N N . MET A 1 213 ? -10.346 8.751 31.405 1.00 86.44 213 MET A N 1
ATOM 1772 C CA . MET A 1 213 ? -10.193 10.205 31.480 1.00 86.44 213 MET A CA 1
ATOM 1773 C C . MET A 1 213 ? -11.320 10.931 30.738 1.00 86.44 213 MET A C 1
ATOM 1775 O O . MET A 1 213 ? -11.887 11.886 31.274 1.00 86.44 213 MET A O 1
ATOM 1779 N N . LEU A 1 214 ? -11.691 10.454 29.547 1.00 86.50 214 LEU A N 1
ATOM 1780 C CA . LEU A 1 214 ? -12.774 11.027 28.751 1.00 86.50 214 LEU A CA 1
ATOM 1781 C C . LEU A 1 214 ? -14.138 10.898 29.449 1.00 86.50 214 LEU A C 1
ATOM 1783 O O . LEU A 1 214 ? -14.848 11.895 29.595 1.00 86.50 214 LEU A O 1
ATOM 1787 N N . ALA A 1 215 ? -14.477 9.708 29.954 1.00 86.00 215 ALA A N 1
ATOM 1788 C CA . ALA A 1 215 ? -15.718 9.466 30.690 1.00 86.00 215 ALA A CA 1
ATOM 1789 C C . ALA A 1 215 ? -15.810 10.338 31.954 1.00 86.00 215 ALA A C 1
ATOM 1791 O O . ALA A 1 215 ? -16.853 10.940 32.224 1.00 86.00 215 ALA A O 1
ATOM 1792 N N . ASN A 1 216 ? -14.697 10.488 32.682 1.00 87.44 216 ASN A N 1
ATOM 1793 C CA . ASN A 1 216 ? -14.612 11.371 33.846 1.00 87.44 216 ASN A CA 1
ATOM 1794 C C . ASN A 1 216 ? -14.839 12.842 33.469 1.00 87.44 216 ASN A C 1
ATOM 1796 O O . ASN A 1 216 ? -15.607 13.532 34.142 1.00 87.44 216 ASN A O 1
ATOM 1800 N N . LYS A 1 217 ? -14.233 13.318 32.371 1.00 88.19 217 LYS A N 1
ATOM 1801 C CA . LYS A 1 217 ? -14.441 14.682 31.851 1.00 88.19 217 LYS A CA 1
ATOM 1802 C C . LYS A 1 217 ? -15.909 14.935 31.493 1.00 88.19 217 LYS A C 1
ATOM 1804 O O . LYS A 1 217 ? -16.411 16.034 31.717 1.00 88.19 217 LYS A O 1
ATOM 1809 N N . MET A 1 218 ? -16.607 13.914 30.997 1.00 84.81 218 MET A N 1
ATOM 1810 C CA . MET A 1 218 ? -18.037 13.962 30.668 1.00 84.81 218 MET A CA 1
ATOM 1811 C C . MET A 1 218 ? -18.963 13.697 31.861 1.00 84.81 218 MET A C 1
ATOM 1813 O O . MET A 1 218 ? -20.180 13.757 31.706 1.00 84.81 218 MET A O 1
ATOM 1817 N N . LYS A 1 219 ? -18.416 13.422 33.055 1.00 87.25 219 LYS A N 1
ATOM 1818 C CA . LYS A 1 219 ? -19.174 13.031 34.258 1.00 87.25 219 LYS A CA 1
ATOM 1819 C C . LYS A 1 219 ? -20.083 11.815 34.025 1.00 87.25 219 LYS A C 1
ATOM 1821 O O . LYS A 1 219 ? -21.150 11.705 34.626 1.00 87.25 219 LYS A O 1
ATOM 1826 N N . GLN A 1 220 ? -19.660 10.898 33.159 1.00 84.62 220 GLN A N 1
ATOM 1827 C CA . GLN A 1 220 ? -20.388 9.673 32.843 1.00 84.62 220 GLN A CA 1
ATOM 1828 C C . GLN A 1 220 ? -19.748 8.476 33.543 1.00 84.62 220 GLN A C 1
ATOM 1830 O O . GLN A 1 220 ? -18.534 8.401 33.721 1.00 84.62 220 GLN A O 1
ATOM 1835 N N . SER A 1 221 ? -20.581 7.526 33.972 1.00 86.12 221 SER A N 1
ATOM 1836 C CA . SER A 1 221 ? -20.077 6.321 34.632 1.00 86.12 221 SER A CA 1
ATOM 1837 C C . SER A 1 221 ? -19.481 5.346 33.616 1.00 86.12 221 SER A C 1
ATOM 1839 O O . SER A 1 221 ? -20.005 5.206 32.512 1.00 86.12 221 SER A O 1
ATOM 1841 N N . LEU A 1 222 ? -18.403 4.658 34.000 1.00 87.25 222 LEU A N 1
ATOM 1842 C CA . LEU A 1 222 ? -17.681 3.713 33.151 1.00 87.25 222 LEU A CA 1
ATOM 1843 C C . LEU A 1 222 ? -17.554 2.346 33.827 1.00 87.25 222 LEU A C 1
ATOM 1845 O O . LEU A 1 222 ? -17.299 2.238 35.030 1.00 87.25 222 LEU A O 1
ATOM 1849 N N . ARG A 1 223 ? -17.746 1.283 33.049 1.00 87.56 223 ARG A N 1
ATOM 1850 C CA . ARG A 1 223 ? -17.635 -0.113 33.468 1.00 87.56 223 ARG A CA 1
ATOM 1851 C C . ARG A 1 223 ? -16.712 -0.852 32.511 1.00 87.56 223 ARG A C 1
ATOM 1853 O O . ARG A 1 223 ? -16.857 -0.741 31.302 1.00 87.56 223 ARG A O 1
ATOM 1860 N N . LEU A 1 224 ? -15.801 -1.633 33.076 1.00 87.81 224 LEU A N 1
ATOM 1861 C CA . LEU A 1 224 ? -14.899 -2.519 32.350 1.00 87.81 224 LEU A CA 1
ATOM 1862 C C . LEU A 1 224 ? -15.311 -3.969 32.616 1.00 87.81 224 LEU A C 1
ATOM 1864 O O . LEU A 1 224 ? -15.562 -4.341 33.769 1.00 87.81 224 LEU A O 1
ATOM 1868 N N . VAL A 1 225 ? -15.395 -4.779 31.566 1.00 88.62 225 VAL A N 1
ATOM 1869 C CA . VAL A 1 225 ? -15.686 -6.212 31.662 1.00 88.62 225 VAL A CA 1
ATOM 1870 C C . VAL A 1 225 ? -14.930 -6.974 30.576 1.00 88.62 225 VAL A C 1
ATOM 1872 O O . VAL A 1 225 ? -14.871 -6.529 29.438 1.00 88.62 225 VAL A O 1
ATOM 1875 N N . SER A 1 226 ? -14.361 -8.128 30.912 1.00 85.88 226 SER A N 1
ATOM 1876 C CA . SER A 1 226 ? -13.786 -9.024 29.904 1.00 85.88 226 SER A CA 1
ATOM 1877 C C . SER A 1 226 ? -14.890 -9.802 29.199 1.00 85.88 226 SER A C 1
ATOM 1879 O O . SER A 1 226 ? -15.852 -10.237 29.840 1.00 85.88 226 SER A O 1
ATOM 1881 N N . SER A 1 227 ? -14.745 -10.008 27.890 1.00 84.50 227 SER A N 1
ATOM 1882 C CA . SER A 1 227 ? -15.647 -10.844 27.096 1.00 84.50 227 SER A CA 1
ATOM 1883 C C . SER A 1 227 ? -15.733 -12.271 27.666 1.00 84.50 227 SER A C 1
ATOM 1885 O O . SER A 1 227 ? -16.793 -12.893 27.638 1.00 84.50 227 SER A O 1
ATOM 1887 N N . ILE A 1 228 ? -14.653 -12.772 28.269 1.00 85.38 228 ILE A N 1
ATOM 1888 C CA . ILE A 1 228 ? -14.563 -14.132 28.807 1.00 85.38 228 ILE A CA 1
ATOM 1889 C C . ILE A 1 228 ? -15.518 -14.314 30.005 1.00 85.38 228 ILE A C 1
ATOM 1891 O O . ILE A 1 228 ? -16.094 -15.390 30.190 1.00 85.38 228 ILE A O 1
ATOM 1895 N N . ASP A 1 229 ? -15.783 -13.255 30.782 1.00 87.00 229 ASP A N 1
ATOM 1896 C CA . ASP A 1 229 ? -16.750 -13.270 31.889 1.00 87.00 229 ASP A CA 1
ATOM 1897 C C . ASP A 1 229 ? -18.191 -13.052 31.385 1.00 87.00 229 ASP A C 1
ATOM 1899 O O . ASP A 1 229 ? -18.843 -12.028 31.628 1.00 87.00 229 ASP A O 1
ATOM 1903 N N . LYS A 1 230 ? -18.721 -14.068 30.688 1.00 81.94 230 LYS A N 1
ATOM 1904 C CA . LYS A 1 230 ? -20.072 -14.053 30.094 1.00 81.94 230 LYS A CA 1
ATOM 1905 C C . LYS A 1 230 ? -21.169 -13.705 31.105 1.00 81.94 230 LYS A C 1
ATOM 1907 O O . LYS A 1 230 ? -22.124 -13.004 30.767 1.00 81.94 230 LYS A O 1
ATOM 1912 N N . LYS A 1 231 ? -21.061 -14.183 32.353 1.00 85.62 231 LYS A N 1
ATOM 1913 C CA . LYS A 1 231 ? -22.075 -13.933 33.393 1.00 85.62 231 LYS A CA 1
ATOM 1914 C C . LYS A 1 231 ? -22.138 -12.449 33.740 1.00 85.62 231 LYS A C 1
ATOM 1916 O O . LYS A 1 231 ? -23.232 -11.885 33.811 1.00 85.62 231 LYS A O 1
ATOM 1921 N N . ARG A 1 232 ? -20.987 -11.812 33.954 1.00 84.62 232 ARG A N 1
ATOM 1922 C CA . ARG A 1 232 ? -20.913 -10.389 34.292 1.00 84.62 232 ARG A CA 1
ATOM 1923 C C . ARG A 1 232 ? -21.250 -9.499 33.099 1.00 84.62 232 ARG A C 1
ATOM 1925 O O . ARG A 1 232 ? -21.995 -8.536 33.278 1.00 84.62 232 ARG A O 1
ATOM 1932 N N . LEU A 1 233 ? -20.792 -9.854 31.898 1.00 84.06 233 LEU A N 1
ATOM 1933 C CA . LEU A 1 233 ? -21.130 -9.150 30.659 1.00 84.06 233 LEU A CA 1
ATOM 1934 C C . LEU A 1 233 ? -22.648 -9.127 30.423 1.00 84.06 233 LEU A C 1
ATOM 1936 O O . LEU A 1 233 ? -23.232 -8.055 30.259 1.00 84.06 233 LEU A O 1
ATOM 1940 N N . ASN A 1 234 ? -23.309 -10.288 30.505 1.00 83.25 234 ASN A N 1
ATOM 1941 C CA . ASN A 1 234 ? -24.759 -10.388 30.322 1.00 83.25 234 ASN A CA 1
ATOM 1942 C C . ASN A 1 234 ? -25.536 -9.543 31.338 1.00 83.25 234 ASN A C 1
ATOM 1944 O O . ASN A 1 234 ? -26.515 -8.899 30.967 1.00 83.25 234 ASN A O 1
ATOM 1948 N N . ARG A 1 235 ? -25.086 -9.481 32.599 1.00 84.62 235 ARG A N 1
ATOM 1949 C CA . ARG A 1 235 ? -25.704 -8.609 33.613 1.00 84.62 235 ARG A CA 1
ATOM 1950 C C . ARG A 1 235 ? -25.613 -7.137 33.228 1.00 84.62 235 ARG A C 1
ATOM 1952 O O . ARG A 1 235 ? -26.598 -6.420 33.378 1.00 84.62 235 ARG A O 1
ATOM 1959 N N . PHE A 1 236 ? -24.463 -6.680 32.732 1.00 82.00 236 PHE A N 1
ATOM 1960 C CA . PHE A 1 236 ? -24.308 -5.286 32.316 1.00 82.00 236 PHE A CA 1
ATOM 1961 C C . PHE A 1 236 ? -25.192 -4.951 31.113 1.00 82.00 236 PHE A C 1
ATOM 1963 O O . PHE A 1 236 ? -25.933 -3.970 31.182 1.00 82.00 236 PHE A O 1
ATOM 1970 N N . ILE A 1 237 ? -25.213 -5.810 30.088 1.00 78.56 237 ILE A N 1
ATOM 1971 C CA . ILE A 1 237 ? -26.074 -5.645 28.905 1.00 78.56 237 ILE A CA 1
ATOM 1972 C C . ILE A 1 237 ? -27.561 -5.615 29.301 1.00 78.56 237 ILE A C 1
ATOM 1974 O O . ILE A 1 237 ? -28.313 -4.752 28.851 1.00 78.56 237 ILE A O 1
ATOM 1978 N N . GLN A 1 238 ? -27.995 -6.523 30.180 1.00 79.00 238 GLN A N 1
ATOM 1979 C CA . GLN A 1 238 ? -29.387 -6.597 30.638 1.00 79.00 238 GLN A CA 1
ATOM 1980 C C . GLN A 1 238 ? -29.788 -5.418 31.529 1.00 79.00 238 GLN A C 1
ATOM 1982 O O . GLN A 1 238 ? -30.945 -5.004 31.501 1.00 79.00 238 GLN A O 1
ATOM 1987 N N . SER A 1 239 ? -28.849 -4.863 32.301 1.00 77.12 239 SER A N 1
ATOM 1988 C CA . SER A 1 239 ? -29.136 -3.788 33.255 1.00 77.12 239 SER A CA 1
ATOM 1989 C C . SER A 1 239 ? -29.530 -2.457 32.609 1.00 77.12 239 SER A C 1
ATOM 1991 O O . SER A 1 239 ? -30.078 -1.612 33.312 1.00 77.12 239 SER A O 1
ATOM 1993 N N . LYS A 1 240 ? -29.256 -2.264 31.304 1.00 69.38 240 LYS A N 1
ATOM 1994 C CA . LYS A 1 240 ? -29.540 -1.033 30.535 1.00 69.38 240 LYS A CA 1
ATOM 1995 C C . LYS A 1 240 ? -29.176 0.263 31.277 1.00 69.38 240 LYS A C 1
ATOM 1997 O O . LYS A 1 240 ? -29.869 1.270 31.155 1.00 69.38 240 LYS A O 1
ATOM 2002 N N . LYS A 1 241 ? -28.115 0.234 32.087 1.00 73.62 241 LYS A N 1
ATOM 2003 C CA . LYS A 1 241 ? -27.636 1.427 32.787 1.00 73.62 241 LYS A CA 1
ATOM 2004 C C . LYS A 1 241 ? -26.972 2.360 31.787 1.00 73.62 241 LYS A C 1
ATOM 2006 O O . LYS A 1 241 ? -26.183 1.899 30.966 1.00 73.62 241 LYS A O 1
ATOM 2011 N N . ASP A 1 242 ? -27.264 3.648 31.911 1.00 78.25 242 ASP A N 1
ATOM 2012 C CA . ASP A 1 242 ? -26.663 4.687 31.080 1.00 78.25 242 ASP A CA 1
ATOM 2013 C C . ASP A 1 242 ? -25.207 4.911 31.522 1.00 78.25 242 ASP A C 1
ATOM 2015 O O . ASP A 1 242 ? -24.902 5.629 32.479 1.00 78.25 242 ASP A O 1
ATOM 2019 N N . CYS A 1 243 ? -24.306 4.131 30.928 1.00 82.44 243 CYS A N 1
ATOM 2020 C CA . CYS A 1 243 ? -22.893 4.089 31.270 1.00 82.44 243 CYS A CA 1
ATOM 2021 C C . CYS A 1 243 ? -22.058 3.640 30.074 1.00 82.44 243 CYS A C 1
ATOM 2023 O O . CYS A 1 243 ? -22.529 2.916 29.197 1.00 82.44 243 CYS A O 1
ATOM 2025 N N . TRP A 1 244 ? -20.790 4.033 30.078 1.00 85.00 244 TRP A N 1
ATOM 2026 C CA . TRP A 1 244 ? -19.802 3.531 29.139 1.00 85.00 244 TRP A CA 1
ATOM 2027 C C . TRP A 1 244 ? -19.446 2.103 29.531 1.00 85.00 244 TRP A C 1
ATOM 2029 O O . TRP A 1 244 ? -19.098 1.841 30.685 1.00 85.00 244 TRP A O 1
ATOM 2039 N N . LEU A 1 245 ? -19.518 1.183 28.576 1.00 86.31 245 LEU A N 1
ATOM 2040 C CA . LEU A 1 245 ? -19.138 -0.209 28.771 1.00 86.31 245 LEU A CA 1
ATOM 2041 C C . LEU A 1 245 ? -17.940 -0.529 27.880 1.00 86.31 245 LEU A C 1
ATOM 2043 O O . LEU A 1 245 ? -18.076 -0.613 26.664 1.00 86.31 245 LEU A O 1
ATOM 2047 N N . ILE A 1 246 ? -16.778 -0.733 28.494 1.00 87.56 246 ILE A N 1
ATOM 2048 C CA . ILE A 1 246 ? -15.595 -1.261 27.817 1.00 87.56 246 ILE A CA 1
ATOM 2049 C C . ILE A 1 246 ? -15.625 -2.784 27.934 1.00 87.56 246 ILE A C 1
ATOM 2051 O O . ILE A 1 246 ? -15.664 -3.325 29.043 1.00 87.56 246 ILE A O 1
ATOM 2055 N N . ILE A 1 247 ? -15.587 -3.459 26.785 1.00 86.94 247 ILE A N 1
ATOM 2056 C CA . ILE A 1 247 ? -15.488 -4.916 26.687 1.00 86.94 247 ILE A CA 1
ATOM 2057 C C . ILE A 1 247 ? -14.079 -5.269 26.201 1.00 86.94 247 ILE A C 1
ATOM 2059 O O . ILE A 1 247 ? -13.714 -4.908 25.085 1.00 86.94 247 ILE A O 1
ATOM 2063 N N . THR A 1 248 ? -13.286 -5.957 27.024 1.00 86.19 248 THR A N 1
ATOM 2064 C CA . THR A 1 248 ? -11.934 -6.418 26.651 1.00 86.19 248 THR A CA 1
ATOM 2065 C C . THR A 1 248 ? -11.967 -7.839 26.106 1.00 86.19 248 THR A C 1
ATOM 2067 O O . THR A 1 248 ? -12.967 -8.542 26.244 1.00 86.19 248 THR A O 1
ATOM 2070 N N . ASP A 1 249 ? -10.868 -8.276 25.488 1.00 81.62 249 ASP A N 1
ATOM 2071 C CA . ASP A 1 249 ? -10.658 -9.679 25.098 1.00 81.62 249 ASP A CA 1
ATOM 2072 C C . ASP A 1 249 ? -11.687 -10.213 24.096 1.00 81.62 249 ASP A C 1
ATOM 2074 O O . ASP A 1 249 ? -11.960 -11.408 24.039 1.00 81.62 249 ASP A O 1
ATOM 2078 N N . ILE A 1 250 ? -12.291 -9.338 23.288 1.00 81.00 250 ILE A N 1
ATOM 2079 C CA . ILE A 1 250 ? -13.315 -9.730 22.304 1.00 81.00 250 ILE A CA 1
ATOM 2080 C C . ILE A 1 250 ? -12.770 -10.784 21.325 1.00 81.00 250 ILE A C 1
ATOM 2082 O O . ILE A 1 250 ? -13.501 -11.679 20.924 1.00 81.00 250 ILE A O 1
ATOM 2086 N N . HIS A 1 251 ? -11.476 -10.732 21.002 1.00 77.81 251 HIS A N 1
ATOM 2087 C CA . HIS A 1 251 ? -10.808 -11.708 20.135 1.00 77.81 251 HIS A CA 1
ATOM 2088 C C . HIS A 1 251 ? -10.716 -13.126 20.733 1.00 77.81 251 HIS A C 1
ATOM 2090 O O . HIS A 1 251 ? -10.502 -14.078 19.994 1.00 77.81 251 HIS A O 1
ATOM 2096 N N . LEU A 1 252 ? -10.879 -13.278 22.054 1.00 75.19 252 LEU A N 1
ATOM 2097 C CA . LEU A 1 252 ? -10.925 -14.577 22.743 1.00 75.19 252 LEU A CA 1
ATOM 2098 C C . LEU A 1 252 ? -12.357 -15.128 22.848 1.00 75.19 252 LEU A C 1
ATOM 2100 O O . LEU A 1 252 ? -12.589 -16.178 23.449 1.00 75.19 252 LEU A O 1
ATOM 2104 N N . PHE A 1 253 ? -13.336 -14.414 22.292 1.00 70.81 253 PHE A N 1
ATOM 2105 C CA . PHE A 1 253 ? -14.742 -14.777 22.344 1.00 70.81 253 PHE A CA 1
ATOM 2106 C C . PHE A 1 253 ? -15.092 -15.720 21.181 1.00 70.81 253 PHE A C 1
ATOM 2108 O O . PHE A 1 253 ? -14.989 -15.341 20.022 1.00 70.81 253 PHE A O 1
ATOM 2115 N N . ASN A 1 254 ? -15.499 -16.955 21.495 1.00 55.19 254 ASN A N 1
ATOM 2116 C CA . ASN A 1 254 ? -15.828 -17.991 20.506 1.00 55.19 254 ASN A CA 1
ATOM 2117 C C . ASN A 1 254 ? -17.241 -17.785 19.897 1.00 55.19 254 ASN A C 1
ATOM 2119 O O . ASN A 1 254 ? -18.162 -17.377 20.613 1.00 55.19 254 ASN A O 1
ATOM 2123 N N . ASP A 1 255 ? -17.395 -18.093 18.604 1.00 51.69 255 ASP A N 1
ATOM 2124 C CA . ASP A 1 255 ? -18.413 -17.628 17.629 1.00 51.69 255 ASP A CA 1
ATOM 2125 C C . ASP A 1 255 ? -19.918 -17.823 17.939 1.00 51.69 255 ASP A C 1
ATOM 2127 O O . ASP A 1 255 ? -20.772 -17.253 17.252 1.00 51.69 255 ASP A O 1
ATOM 2131 N N . ASP A 1 256 ? -20.304 -18.545 18.991 1.00 49.56 256 ASP A N 1
ATOM 2132 C CA . ASP A 1 256 ? -21.699 -18.974 19.215 1.00 49.56 256 ASP A CA 1
ATOM 2133 C C . ASP A 1 256 ? -22.712 -17.842 19.525 1.00 49.56 256 ASP A C 1
ATOM 2135 O O . ASP A 1 256 ? -23.895 -18.101 19.750 1.00 49.56 256 ASP A O 1
ATOM 2139 N N . LEU A 1 257 ? -22.296 -16.569 19.560 1.00 47.50 257 LEU A N 1
ATOM 2140 C CA . LEU A 1 257 ? -23.144 -15.437 19.969 1.00 47.50 257 LEU A CA 1
ATOM 2141 C C . LEU A 1 257 ? -23.259 -14.289 18.953 1.00 47.50 257 LEU A C 1
ATOM 2143 O O . LEU A 1 257 ? -23.929 -13.295 19.252 1.00 47.50 257 LEU A O 1
ATOM 2147 N N . LEU A 1 258 ? -22.788 -14.460 17.710 1.00 44.25 258 LEU A N 1
ATOM 2148 C CA . LEU A 1 258 ? -23.306 -13.664 16.578 1.00 44.25 258 LEU A CA 1
ATOM 2149 C C . LEU A 1 258 ? -24.845 -13.788 16.441 1.00 44.25 258 LEU A C 1
ATOM 2151 O O . LEU A 1 258 ? -25.488 -12.916 15.864 1.00 44.25 258 LEU A O 1
ATOM 2155 N N . GLN A 1 259 ? -25.457 -14.798 17.075 1.00 40.78 259 GLN A N 1
ATOM 2156 C CA . GLN A 1 259 ? -26.909 -14.985 17.190 1.00 40.78 259 GLN A CA 1
ATOM 2157 C C . GLN A 1 259 ? -27.625 -14.043 18.188 1.00 40.78 259 GLN A C 1
ATOM 2159 O O . GLN A 1 259 ? -28.856 -14.024 18.218 1.00 40.78 259 GLN A O 1
ATOM 2164 N N . ILE A 1 260 ? -26.919 -13.250 19.013 1.00 40.03 260 ILE A N 1
ATOM 2165 C CA . ILE A 1 260 ? -27.576 -12.316 19.962 1.00 40.03 260 ILE A CA 1
ATOM 2166 C C . ILE A 1 260 ? -28.100 -11.055 19.253 1.00 40.03 260 ILE A C 1
ATOM 2168 O O . ILE A 1 260 ? -29.032 -10.407 19.742 1.00 40.03 260 ILE A O 1
ATOM 2172 N N . ARG A 1 261 ? -27.568 -10.699 18.077 1.00 34.00 261 ARG A N 1
ATOM 2173 C CA . ARG A 1 261 ? -28.100 -9.579 17.293 1.00 34.00 261 ARG A CA 1
ATOM 2174 C C . ARG A 1 261 ? -29.269 -10.062 16.425 1.00 34.00 261 ARG A C 1
ATOM 2176 O O . ARG A 1 261 ? -29.105 -10.874 15.530 1.00 34.00 261 ARG A O 1
ATOM 2183 N N . VAL A 1 262 ? -30.437 -9.468 16.684 1.00 30.92 262 VAL A N 1
ATOM 2184 C CA . VAL A 1 262 ? -31.710 -9.575 15.941 1.00 30.92 262 VAL A CA 1
ATOM 2185 C C . VAL A 1 262 ? -32.627 -10.757 16.314 1.00 30.92 262 VAL A C 1
ATOM 2187 O O . VAL A 1 262 ? -33.069 -11.530 15.474 1.00 30.92 262 VAL A O 1
ATOM 2190 N N . LYS A 1 263 ? -33.086 -10.807 17.571 1.00 30.23 263 LYS A N 1
ATOM 2191 C CA . LYS A 1 263 ? -34.512 -11.110 17.820 1.00 30.23 263 LYS A CA 1
ATOM 2192 C C . LYS A 1 263 ? -35.254 -9.800 18.059 1.00 30.23 263 LYS A C 1
ATOM 2194 O O . LYS A 1 263 ? -35.505 -9.402 19.195 1.00 30.23 263 LYS A O 1
ATOM 2199 N N . THR A 1 264 ? -35.594 -9.104 16.977 1.00 33.50 264 THR A N 1
ATOM 2200 C CA . THR A 1 264 ? -36.663 -8.105 17.020 1.00 33.50 264 THR A CA 1
ATOM 2201 C C . THR A 1 264 ? -37.958 -8.846 17.349 1.00 33.50 264 THR A C 1
ATOM 2203 O O . THR A 1 264 ? -38.357 -9.777 16.650 1.00 33.50 264 THR A O 1
ATOM 2206 N N . LYS A 1 265 ? -38.600 -8.489 18.466 1.00 32.69 265 LYS A N 1
ATOM 2207 C CA . LYS A 1 265 ? -39.951 -8.971 18.771 1.00 32.69 265 LYS A CA 1
ATOM 2208 C C . LYS A 1 265 ? -40.849 -8.618 17.581 1.00 32.69 265 LYS A C 1
ATOM 2210 O O . LYS A 1 265 ? -41.035 -7.432 17.310 1.00 32.69 265 LYS A O 1
ATOM 2215 N N . LYS A 1 266 ? -41.421 -9.619 16.903 1.00 34.53 266 LYS A N 1
ATOM 2216 C CA . LYS A 1 266 ? -42.634 -9.402 16.108 1.00 34.53 266 LYS A CA 1
ATOM 2217 C C . LYS A 1 266 ? -43.686 -8.859 17.076 1.00 34.53 266 LYS A C 1
ATOM 2219 O O . LYS A 1 266 ? -43.984 -9.508 18.077 1.00 34.53 266 LYS A O 1
ATOM 2224 N N . LYS A 1 267 ? -44.151 -7.631 16.841 1.00 36.28 267 LYS A N 1
ATOM 2225 C CA . LYS A 1 267 ? -45.385 -7.143 17.459 1.00 36.28 267 LYS A CA 1
ATOM 2226 C C . LYS A 1 267 ? -46.529 -7.974 16.873 1.00 36.28 267 LYS A C 1
ATOM 2228 O O . LYS A 1 267 ? -46.524 -8.211 15.665 1.00 36.28 267 LYS A O 1
ATOM 2233 N N . ASN A 1 268 ? -47.405 -8.451 17.756 1.00 38.59 268 ASN A N 1
ATOM 2234 C CA . ASN A 1 268 ? -48.695 -9.039 17.401 1.00 38.59 268 ASN A CA 1
ATOM 2235 C C . ASN A 1 268 ? -49.525 -8.056 16.579 1.00 38.59 268 ASN A C 1
ATOM 2237 O O . ASN A 1 268 ? -49.418 -6.841 16.874 1.00 38.59 268 ASN A O 1
#

Radius of gyration: 26.05 Å; chains: 1; bounding box: 76×49×63 Å

Secondary structure (DSSP, 8-state):
-HHHHHHHHHHHHHHHHHHHHHHHHS-HHHHHHHHHHHHHHHTT-TTHHHHHHHHHHHHSGGG-----S-S-GGGS-TTS-HHHHHHTTSHHHHHHSTTHHHHHHHTHHHHHHHHH-SSTTGGGSPPGGGGTS---HHHHHHHHHHH-GGGHHHHHHHHHHHHHGGG--------HHHHHHHHTSTTTTTT--------TT-TT--HHHHHHHHHHHTT--EEEEETT-HHHHHHHHHHT-SSEEEEE-GGG--STTGGGS--PPPP-

pLDDT: mean 77.1, std 14.32, range [30.23, 93.62]

Sequence (268 aa):
MISKVHARETYLRCFESIYSYLSSSMSNNYLQCLLILFALIKQDNIEYIELFQFIINQLNPINQKIIPNFLDDQKRPLFINNHSWLLCFSNEINKKYPNLSQNLIDYQHEWKEYLYSTIKLDFINKSPLEKTTTMSIIDRFILSIILQPEKIFELISTFLIYHYGGLLHDKSLSPINDVYQITSSEILKPMNNIILVWTSSSAFVDPIDEIRMLANKMKQSLRLVSSIDKKRLNRFIQSKKDCWLIITDIHLFNDDLLQIRVKTKKKN

Foldseek 3Di:
DVVVVVVVVVVLVVVLVVLLVDLLVDDPVVSLVVLVVVLCVVVVNVVCVVVVVVLVQLPPPVNVDPPDPPDPVVQDQPLFDPSLLSVCPDPSNCVLQPCPNVLCSVPVVQQCCLLPPPPLQSLVDDHSSCVPDDDDSVRSLSNSCSRCVVCNVSSSVNVSCVRSPPSDDDSDNDQVVVVQVVCPPPVNVVPNDDDDDDDPPPPDDDVVVSVVVVCVVVVFAEDEDEPVPVVVVVCVVVVPDRHHYHYPPVVVHDDPCVVVPDPPDDDD